Protein AF-A0AAD5MV88-F1 (afdb_monomer)

Solvent-accessible surface area (backbone atoms only — not comparable to full-atom values): 14440 Å² total; per-residue (Å²): 137,86,88,78,87,80,86,80,88,82,85,89,82,96,70,101,82,74,86,86,76,72,83,74,52,53,73,45,61,72,40,76,41,61,72,30,60,50,52,36,77,51,72,54,65,42,44,47,62,48,99,88,69,52,73,51,94,55,64,59,64,44,38,42,35,36,34,45,24,37,39,29,46,13,58,54,13,45,32,39,40,42,42,91,59,66,71,69,58,91,87,56,68,68,17,40,40,34,42,35,43,35,47,25,41,40,34,48,27,26,27,28,48,33,42,48,52,88,54,47,62,45,25,34,55,38,48,35,41,38,39,32,49,28,40,38,36,52,22,34,58,16,28,43,34,45,53,38,38,30,52,60,56,85,81,57,84,82,68,27,36,39,38,40,31,49,28,39,40,32,49,21,32,47,27,32,34,36,42,32,33,35,59,28,45,35,38,44,28,46,27,38,41,34,50,27,32,13,76,51,44,41,26,37,37,39,49,45,42,27,47,36,39,40,30,48,28,37,40,35,64,35,44,54,53,82,82,51,80,87,49,89,79,61,39,26,55,36,36,37,42,26,30,71,41,79,46,81,46,78,58,45,84,49,34,82,92,51,42,77,43,81,42,73,41,78,81,78,77,83,80,80,78,94,130

pLDDT: mean 80.16, std 19.55, range [24.12, 98.69]

Foldseek 3Di:
DDDDDDDDDDDDDDDPDDPPDPPPEAEAELEEQADAQESEEEEAEQAQADPVGDGDPDDQEYEYAYEQYEYAHHEAEPYHYEYDDQDHDPPRAAHEYEYHAYQYEAEHYEHEHAAYDDAQEAGSYAYEYHAEQYEAEHYENYEAAAAGHDHNPPPDPDHHEAHHANYEHYCYYQAAYEYEHDEYEYEHELYEAENYEHQAARYYYYYAEYAEEAYNYEHYAYYYDQPQPPDPPRHANYAHYHYPHYDHYHYHDYYPPHDHYDDYDDDPPPPDDDD

Radius of gyration: 20.6 Å; Cα contacts (8 Å, |Δi|>4): 760; chains: 1; bounding box: 58×45×66 Å

Sequence (275 aa):
MSLTAVNYAQETTPHKQAQEYLDRFIHLYQSVVEDNQYGISSVHYNNLSYADGTITNRRSHDKLWFQKVNFTRNAEAVIWIHSPQHEILPNTPISEISYHLDNCSVAYNRGPVIETHRDLFASANVFHWNIWSNTFINNSNSGVAVRLPDTYDLLAKPEHSFWMTENRFENNDDFYVLLDGYYAFANISSNNFTDNFSTRGLIELRGMEKKLIIERNRFLTNRVNEDYVDSWPRSYAVGVLGSQKAEVHFNQLRNPLLDFELVSGCKANSTLFPV

Nearest PDB structures (foldseek):
  8bwk-assembly3_C  TM=2.971E-01  e=3.117E-01  uncultured bacterium
  6tgf-assembly1_E  TM=2.691E-01  e=7.107E-01  Pantoea stewartii subsp. stewartii DC283
  4yzq-assembly2_B  TM=2.589E-01  e=1.335E+00  Caldicellulosiruptor bescii DSM 6725
  4nk6-assembly1_A  TM=1.819E-01  e=1.785E+00  Pseudomonas syringae pv. tomato str. DC3000

Secondary structure (DSSP, 8-state):
-----PPPP------SS--S-----EEEES-EEES-SEEEEEE--S-SB-TTS-B----SEEEEEEES-EEES-SSEEEEEE-------TTPPPEEEEEEEES-EEES-BS-SEEE-S--SSBSEEEEEEEES-EEES-BS-EEEEEEPPBS-TT-S--EEEEEES-EEES-TT-EEEEEES-EEEEEES-EEES-EESS-SEEE-SS-EEEEEES-EEES-EE-TT-TTSSSS-EEEEEEEEEEEEEES-EEE-TT-EEEEEEPPPP-------

Structure (mmCIF, N/CA/C/O backbone):
data_AF-A0AAD5MV88-F1
#
_entry.id   AF-A0AAD5MV88-F1
#
loop_
_atom_site.group_PDB
_atom_site.id
_atom_site.type_symbol
_atom_site.label_atom_id
_atom_site.label_alt_id
_atom_site.label_comp_id
_atom_site.label_asym_id
_atom_site.label_entity_id
_atom_site.label_seq_id
_atom_site.pdbx_PDB_ins_code
_atom_site.Cartn_x
_atom_site.Cartn_y
_atom_site.Cartn_z
_atom_site.occupancy
_atom_site.B_iso_or_equiv
_atom_site.auth_seq_id
_atom_site.auth_comp_id
_atom_site.auth_asym_id
_atom_site.auth_atom_id
_atom_site.pdbx_PDB_model_num
ATOM 1 N N . MET A 1 1 ? -9.457 -25.939 -12.103 1.00 33.25 1 MET A N 1
ATOM 2 C CA . MET A 1 1 ? -9.914 -25.933 -13.509 1.00 33.25 1 MET A CA 1
ATOM 3 C C . MET A 1 1 ? -9.365 -24.648 -14.119 1.00 33.25 1 MET A C 1
ATOM 5 O O . MET A 1 1 ? -9.746 -23.580 -13.668 1.00 33.25 1 MET A O 1
ATOM 9 N N . SER A 1 2 ? -8.337 -24.751 -14.967 1.00 24.12 2 SER A N 1
ATOM 10 C CA . SER A 1 2 ? -7.563 -23.609 -15.482 1.00 24.12 2 SER A CA 1
ATOM 11 C C . SER A 1 2 ? -8.313 -22.950 -16.640 1.00 24.12 2 SER A C 1
ATOM 13 O O . SER A 1 2 ? -8.665 -23.638 -17.597 1.00 24.12 2 SER A O 1
ATOM 15 N N . LEU A 1 3 ? -8.587 -21.647 -16.548 1.00 26.86 3 LEU A N 1
ATOM 16 C CA . LEU A 1 3 ? -9.174 -20.875 -17.642 1.00 26.86 3 LEU A CA 1
ATOM 17 C C . LEU A 1 3 ? -8.050 -20.410 -18.574 1.00 26.86 3 LEU A C 1
ATOM 19 O O . LEU A 1 3 ? -7.304 -19.485 -18.269 1.00 26.86 3 LEU A O 1
ATOM 23 N N . THR A 1 4 ? -7.926 -21.079 -19.717 1.00 24.47 4 THR A N 1
ATOM 24 C CA . THR A 1 4 ? -7.072 -20.665 -20.8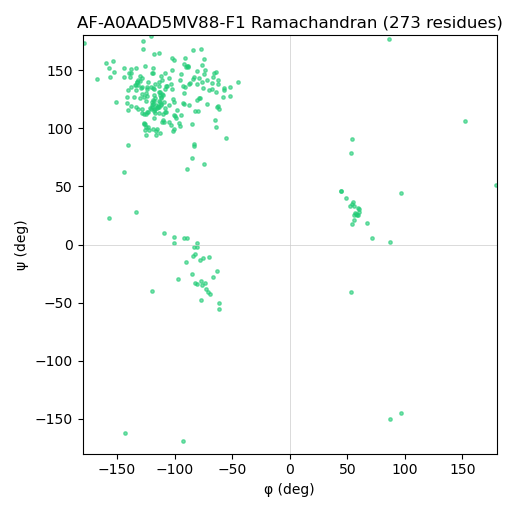34 1.00 24.47 4 THR A CA 1
ATOM 25 C C . THR A 1 4 ? -7.940 -19.873 -21.812 1.00 24.47 4 THR A C 1
ATOM 27 O O . THR A 1 4 ? -8.851 -20.434 -22.417 1.00 24.47 4 THR A O 1
ATOM 30 N N . ALA A 1 5 ? -7.710 -18.567 -21.948 1.00 30.39 5 ALA A N 1
ATOM 31 C CA . ALA A 1 5 ? -8.424 -17.749 -22.927 1.00 30.39 5 ALA A CA 1
ATOM 32 C C . ALA A 1 5 ? -7.761 -17.888 -24.308 1.00 30.39 5 ALA A C 1
ATOM 34 O O . ALA A 1 5 ? -6.614 -17.489 -24.503 1.00 30.39 5 ALA A O 1
ATOM 35 N N . VAL A 1 6 ? -8.491 -18.471 -25.261 1.00 27.77 6 VAL A N 1
ATOM 36 C CA . VAL A 1 6 ? -8.127 -18.547 -26.682 1.00 27.77 6 VAL A CA 1
ATOM 37 C C . VAL A 1 6 ? -8.729 -17.334 -27.392 1.00 27.77 6 VAL A C 1
ATOM 39 O O . VAL A 1 6 ? -9.945 -17.157 -27.376 1.00 27.77 6 VAL A O 1
ATOM 42 N N . ASN A 1 7 ? -7.896 -16.505 -28.024 1.00 31.91 7 ASN A N 1
ATOM 43 C CA . ASN A 1 7 ? -8.359 -15.397 -28.863 1.00 31.91 7 ASN A CA 1
ATOM 44 C C . ASN A 1 7 ? -8.598 -15.885 -30.297 1.00 31.91 7 ASN A C 1
ATOM 46 O O . ASN A 1 7 ? -7.661 -16.318 -30.965 1.00 31.91 7 ASN A O 1
ATOM 50 N N . TYR A 1 8 ? -9.833 -15.754 -30.781 1.00 27.69 8 TYR A N 1
ATOM 51 C CA . TYR A 1 8 ? -10.150 -15.826 -32.207 1.00 27.69 8 TYR A CA 1
ATOM 52 C C . TYR A 1 8 ? -10.108 -14.421 -32.816 1.00 27.69 8 TYR A C 1
ATOM 54 O O . TYR A 1 8 ? -10.710 -13.487 -32.289 1.00 27.69 8 TYR A O 1
ATOM 62 N N . ALA A 1 9 ? -9.395 -14.280 -33.932 1.00 36.91 9 ALA A N 1
ATOM 63 C CA . ALA A 1 9 ? -9.414 -13.086 -34.768 1.00 36.91 9 ALA A CA 1
ATOM 64 C C . ALA A 1 9 ? -10.648 -13.098 -35.680 1.00 36.91 9 ALA A C 1
ATOM 66 O O . ALA A 1 9 ? -10.932 -14.134 -36.281 1.00 36.91 9 ALA A O 1
ATOM 67 N N . GLN A 1 10 ? -11.321 -11.953 -35.842 1.00 32.03 10 GLN A N 1
ATOM 68 C CA . GLN A 1 10 ? -12.173 -11.683 -37.003 1.00 32.03 10 GLN A CA 1
ATOM 69 C C . GLN A 1 10 ? -12.123 -10.216 -37.446 1.00 32.03 10 GLN A C 1
ATOM 71 O O . GLN A 1 10 ? -11.817 -9.308 -36.675 1.00 32.03 10 GLN A O 1
ATOM 76 N N . GLU A 1 11 ? -12.363 -10.071 -38.747 1.00 32.03 11 GLU A N 1
ATOM 77 C CA . GLU A 1 11 ? -12.096 -8.948 -39.635 1.00 32.03 11 GLU A CA 1
ATOM 78 C C . GLU A 1 11 ? -13.067 -7.754 -39.524 1.00 32.03 11 GLU A C 1
ATOM 80 O O . GLU A 1 11 ? -14.133 -7.787 -38.921 1.00 32.03 11 GLU A O 1
ATOM 85 N N . THR A 1 12 ? -12.613 -6.688 -40.178 1.00 45.28 12 THR A N 1
ATOM 86 C CA . THR A 1 12 ? -13.065 -5.300 -40.343 1.00 45.28 12 THR A CA 1
ATOM 87 C C . THR A 1 12 ? -14.548 -5.003 -40.633 1.00 45.28 12 THR A C 1
ATOM 89 O O . THR A 1 12 ? -15.133 -5.546 -41.567 1.00 45.28 12 THR A O 1
ATOM 92 N N . THR A 1 13 ? -15.081 -3.945 -40.000 1.00 31.73 13 THR A N 1
ATOM 93 C CA . THR A 1 13 ? -15.995 -2.956 -40.632 1.00 31.73 13 THR A CA 1
ATOM 94 C C . THR A 1 13 ? -15.961 -1.605 -39.880 1.00 31.73 13 THR A C 1
ATOM 96 O O . THR A 1 13 ? -15.796 -1.604 -38.660 1.00 31.73 13 THR A O 1
ATOM 99 N N . PRO A 1 14 ? -16.074 -0.438 -40.559 1.00 46.84 14 PRO A N 1
ATOM 100 C CA . PRO A 1 14 ? -15.739 0.862 -39.981 1.00 46.84 14 PRO A CA 1
ATOM 101 C C . PRO A 1 14 ? -16.985 1.630 -39.518 1.00 46.84 14 PRO A C 1
ATOM 103 O O . PRO A 1 14 ? -17.632 2.317 -40.303 1.00 46.84 14 PRO A O 1
ATOM 106 N N . HIS A 1 15 ? -17.279 1.588 -38.219 1.00 34.06 15 HIS A N 1
ATOM 107 C CA . HIS A 1 15 ? -18.195 2.537 -37.586 1.00 34.06 15 HIS A CA 1
ATOM 108 C C . HIS A 1 15 ? -17.534 3.164 -36.356 1.00 34.06 15 HIS A C 1
ATOM 110 O O . HIS A 1 15 ? -17.203 2.495 -35.381 1.00 34.06 15 HIS A O 1
ATOM 116 N N . LYS A 1 16 ? -17.334 4.486 -36.429 1.00 42.34 16 LYS A N 1
ATOM 117 C CA . LYS A 1 16 ? -16.998 5.367 -35.305 1.00 42.34 16 LYS A CA 1
ATOM 118 C C . LYS A 1 16 ? -18.059 5.216 -34.207 1.00 42.34 16 LYS A C 1
ATOM 120 O O . LYS A 1 16 ? -19.059 5.919 -34.273 1.00 42.34 16 LYS A O 1
ATOM 125 N N . GLN A 1 17 ? -17.848 4.306 -33.253 1.00 34.50 17 GLN A N 1
ATOM 126 C CA . GLN A 1 17 ? -18.476 4.255 -31.916 1.00 34.50 17 GLN A CA 1
ATOM 127 C C . GLN A 1 17 ? -17.969 3.031 -31.116 1.00 34.50 17 GLN A C 1
ATOM 129 O O . GLN A 1 17 ? -18.745 2.226 -30.622 1.00 34.50 17 GLN A O 1
ATOM 134 N N . ALA A 1 18 ? -16.647 2.843 -31.016 1.00 40.09 18 ALA A N 1
ATOM 135 C CA . ALA A 1 18 ? -16.060 1.798 -30.156 1.00 40.09 18 ALA A CA 1
ATOM 136 C C . ALA A 1 18 ? -14.605 2.089 -29.738 1.00 40.09 18 ALA A C 1
ATOM 138 O O . ALA A 1 18 ? -13.850 1.177 -29.418 1.00 40.09 18 ALA A O 1
ATOM 139 N N . GLN A 1 19 ? -14.179 3.357 -29.759 1.00 35.66 19 GLN A N 1
ATOM 140 C CA . GLN A 1 19 ? -12.816 3.741 -29.360 1.00 35.66 19 GLN A CA 1
ATOM 141 C C . GLN A 1 19 ? -12.712 4.106 -27.865 1.00 35.66 19 GLN A C 1
ATOM 143 O O . GLN A 1 19 ? -11.664 4.564 -27.429 1.00 35.66 19 GLN A O 1
ATOM 148 N N . GLU A 1 20 ? -13.789 3.922 -27.094 1.00 36.88 20 GLU A N 1
ATOM 149 C CA . GLU A 1 20 ? -13.910 4.369 -25.695 1.00 36.88 20 GLU A CA 1
ATOM 150 C C . GLU A 1 20 ? -13.690 3.245 -24.657 1.00 36.88 20 GLU A C 1
ATOM 152 O O . GLU A 1 20 ? -13.845 3.465 -23.465 1.00 36.88 20 GLU A O 1
ATOM 157 N N . TYR A 1 21 ? -13.286 2.041 -25.082 1.00 42.69 21 TYR A N 1
ATOM 158 C CA . TYR A 1 21 ? -13.040 0.899 -24.185 1.00 42.69 21 TYR A CA 1
ATOM 159 C C . TYR A 1 21 ? -11.866 0.037 -24.651 1.00 42.69 21 TYR A C 1
ATOM 161 O O . TYR A 1 21 ? -12.021 -1.140 -24.974 1.00 42.69 21 TYR A O 1
ATOM 169 N N . LEU A 1 22 ? -10.663 0.604 -24.706 1.00 47.69 22 LEU A N 1
ATOM 170 C CA . LEU A 1 22 ? -9.474 -0.237 -24.852 1.00 47.69 22 LEU A CA 1
ATOM 171 C C . LEU A 1 22 ? -8.344 0.123 -23.895 1.00 47.69 22 LEU A C 1
ATOM 173 O O . LEU A 1 22 ? -7.189 -0.200 -24.162 1.00 47.69 22 LEU A O 1
ATOM 177 N N . ASP A 1 23 ? -8.694 0.672 -22.732 1.00 52.78 23 ASP A N 1
ATOM 178 C CA . ASP A 1 23 ? -7.857 0.457 -21.559 1.00 52.78 23 ASP A CA 1
ATOM 179 C C . ASP A 1 23 ? -7.926 -1.043 -21.243 1.00 52.78 23 ASP A C 1
ATOM 181 O O . ASP A 1 23 ? -8.954 -1.579 -20.827 1.00 52.78 23 ASP A O 1
ATOM 185 N N . ARG A 1 24 ? -6.837 -1.758 -21.531 1.00 70.75 24 ARG A N 1
ATOM 186 C CA . ARG A 1 24 ? -6.721 -3.195 -21.269 1.00 70.75 24 ARG A CA 1
ATOM 187 C C . ARG A 1 24 ? -6.308 -3.385 -19.818 1.00 70.75 24 ARG A C 1
ATOM 189 O O . ARG A 1 24 ? -5.126 -3.501 -19.519 1.00 70.75 24 ARG A O 1
ATOM 196 N N . PHE A 1 25 ? -7.288 -3.388 -18.926 1.00 83.69 25 PHE A N 1
ATOM 197 C CA . PHE A 1 25 ? -7.084 -3.630 -17.504 1.00 83.69 25 PHE A CA 1
ATOM 198 C C . PHE A 1 25 ? -7.973 -4.765 -17.011 1.00 83.69 25 PHE A C 1
ATOM 200 O O . PHE A 1 25 ? -9.035 -5.040 -17.570 1.00 83.69 25 PHE A O 1
ATOM 207 N N . ILE A 1 26 ? -7.532 -5.432 -15.950 1.00 89.50 26 ILE A N 1
ATOM 208 C CA . ILE A 1 26 ? -8.358 -6.411 -15.248 1.00 89.50 26 ILE A CA 1
ATOM 209 C C . ILE A 1 26 ? -9.296 -5.621 -14.340 1.00 89.50 26 ILE A C 1
ATOM 211 O O . ILE A 1 26 ? -8.830 -4.948 -13.423 1.00 89.50 26 ILE A O 1
ATOM 215 N N . HIS A 1 27 ? -10.602 -5.685 -14.600 1.00 94.25 27 HIS A N 1
ATOM 216 C CA . HIS A 1 27 ? -11.624 -5.067 -13.757 1.00 94.25 27 HIS A CA 1
ATOM 217 C C . HIS A 1 27 ? -12.423 -6.143 -13.031 1.00 94.25 27 HIS A C 1
ATOM 219 O O . HIS A 1 27 ? -13.183 -6.881 -13.658 1.00 94.25 27 HIS A O 1
ATOM 225 N N . LEU A 1 28 ? -12.286 -6.211 -11.712 1.00 96.38 28 LEU A N 1
ATOM 226 C CA . LEU A 1 28 ? -13.203 -6.960 -10.869 1.00 96.38 28 LEU A CA 1
ATOM 227 C C . LEU A 1 28 ? -14.192 -5.974 -10.253 1.00 96.38 28 LEU A C 1
ATOM 229 O O . LEU A 1 28 ? -13.822 -5.144 -9.425 1.00 96.38 28 LEU A O 1
ATOM 233 N N . TYR A 1 29 ? -15.444 -6.054 -10.687 1.00 97.44 29 TYR A N 1
ATOM 234 C CA . TYR A 1 29 ? -16.488 -5.106 -10.317 1.00 97.44 29 TYR A CA 1
ATOM 235 C C . TYR A 1 29 ? -17.615 -5.815 -9.571 1.00 97.44 29 TYR A C 1
ATOM 237 O O . TYR A 1 29 ? -18.048 -6.882 -10.005 1.00 97.44 29 TYR A O 1
ATOM 245 N N . GLN A 1 30 ? -18.093 -5.230 -8.466 1.00 97.81 30 GLN A N 1
ATOM 246 C CA . GLN A 1 30 ? -19.274 -5.701 -7.716 1.00 97.81 30 GLN A CA 1
ATOM 247 C C . GLN A 1 30 ? -19.308 -7.221 -7.505 1.00 97.81 30 GLN A C 1
ATOM 249 O O . GLN A 1 30 ? -20.312 -7.889 -7.744 1.00 97.81 30 GLN A O 1
ATOM 254 N N . SER A 1 31 ? -18.172 -7.770 -7.090 1.00 98.19 31 SER A N 1
ATOM 255 C CA . SER A 1 31 ? -17.968 -9.209 -6.941 1.00 98.19 31 SER A CA 1
ATOM 256 C C . SER A 1 31 ? -17.673 -9.570 -5.489 1.00 98.19 31 SER A C 1
ATOM 258 O O . SER A 1 31 ? -17.323 -8.706 -4.685 1.00 98.19 31 SER A O 1
ATOM 260 N N . VAL A 1 32 ? -17.792 -10.855 -5.162 1.00 98.56 32 VAL A N 1
ATOM 261 C CA . VAL A 1 32 ? -17.391 -11.411 -3.865 1.00 98.56 32 VAL A CA 1
ATOM 262 C C . VAL A 1 32 ? -16.203 -12.342 -4.088 1.00 98.56 32 VAL A C 1
ATOM 264 O O . VAL A 1 32 ? -16.240 -13.185 -4.982 1.00 98.56 32 VAL A O 1
ATOM 267 N N . VAL A 1 33 ? -15.150 -12.172 -3.293 1.00 98.06 33 VAL A N 1
ATOM 268 C CA . VAL A 1 33 ? -13.953 -13.018 -3.277 1.00 98.06 33 VAL A CA 1
ATOM 269 C C . VAL A 1 33 ? -13.811 -13.567 -1.866 1.00 98.06 33 VAL A C 1
ATOM 271 O O . VAL A 1 33 ? -13.346 -12.867 -0.959 1.00 98.06 33 VAL A O 1
ATOM 274 N N . GLU A 1 34 ? -14.263 -14.804 -1.677 1.00 98.19 34 GLU A N 1
ATOM 275 C CA . GLU A 1 34 ? -14.369 -15.406 -0.352 1.00 98.19 34 GLU A CA 1
ATOM 276 C C . GLU A 1 34 ? -13.817 -16.822 -0.246 1.00 98.19 34 GLU A C 1
ATOM 278 O O . GLU A 1 34 ? -13.797 -17.562 -1.228 1.00 98.19 34 GLU A O 1
ATOM 283 N N . ASP A 1 35 ? -13.359 -17.163 0.960 1.00 97.88 35 ASP A N 1
ATOM 284 C CA . ASP A 1 35 ? -12.905 -18.504 1.348 1.00 97.88 35 ASP A CA 1
ATOM 285 C C . ASP A 1 35 ? -11.721 -19.048 0.511 1.00 97.88 35 ASP A C 1
ATOM 287 O O . ASP A 1 35 ? -11.578 -20.257 0.318 1.00 97.88 35 ASP A O 1
ATOM 291 N N . ASN A 1 36 ? -10.833 -18.164 0.028 1.00 96.94 36 ASN A N 1
ATOM 292 C CA . ASN A 1 36 ? -9.619 -18.547 -0.706 1.00 96.94 36 ASN A CA 1
ATOM 293 C C . ASN A 1 36 ? -8.368 -18.495 0.178 1.00 96.94 36 ASN A C 1
ATOM 295 O O . ASN A 1 36 ? -8.306 -17.764 1.164 1.00 96.94 36 ASN A O 1
ATOM 299 N N . GLN A 1 37 ? -7.313 -19.212 -0.219 1.00 94.06 37 GLN A N 1
ATOM 300 C CA . GLN A 1 37 ? -5.988 -19.021 0.381 1.00 94.06 37 GLN A CA 1
ATOM 301 C C . GLN A 1 37 ? -5.493 -17.586 0.136 1.00 94.06 37 GLN A C 1
ATOM 303 O O . GLN A 1 37 ? -5.233 -16.848 1.082 1.00 94.06 37 GLN A O 1
ATOM 308 N N . TYR A 1 38 ? -5.449 -17.177 -1.132 1.00 93.69 38 TYR A N 1
ATOM 309 C CA . TYR A 1 38 ? -5.190 -15.804 -1.559 1.00 93.69 38 TYR A CA 1
ATOM 310 C C . TYR A 1 38 ? -6.414 -15.302 -2.318 1.00 93.69 38 TYR A C 1
ATOM 312 O O . TYR A 1 38 ? -6.863 -15.986 -3.237 1.00 93.69 38 TYR A O 1
ATOM 320 N N . GLY A 1 39 ? -6.947 -14.132 -1.959 1.00 93.44 39 GLY A N 1
ATOM 321 C CA . GLY A 1 39 ? -8.089 -13.555 -2.676 1.00 93.44 39 GLY A CA 1
ATOM 322 C C . GLY A 1 39 ? -7.740 -13.268 -4.138 1.00 93.44 39 GLY A C 1
ATOM 323 O O . GLY A 1 39 ? -8.431 -13.707 -5.053 1.00 93.44 39 GLY A O 1
ATOM 324 N N . ILE A 1 40 ? -6.620 -12.581 -4.357 1.00 93.25 40 ILE A N 1
ATOM 325 C CA . ILE A 1 40 ? -6.023 -12.311 -5.664 1.00 93.25 40 ILE A CA 1
ATOM 326 C C . ILE A 1 40 ? -4.531 -12.623 -5.594 1.00 93.25 40 ILE A C 1
ATOM 328 O O . ILE A 1 40 ? -3.860 -12.278 -4.624 1.00 93.25 40 ILE A O 1
ATOM 332 N N . SER A 1 41 ? -4.004 -13.235 -6.650 1.00 90.81 41 SER A N 1
ATOM 333 C CA . SER A 1 41 ? -2.574 -13.462 -6.851 1.00 90.81 41 SER A CA 1
ATOM 334 C C . SER A 1 41 ? -2.156 -12.861 -8.190 1.00 90.81 41 SER A C 1
ATOM 336 O O . SER A 1 41 ? -2.846 -13.054 -9.195 1.00 90.81 41 SER A O 1
ATOM 338 N N . SER A 1 42 ? -1.045 -12.130 -8.218 1.00 87.88 42 SER A N 1
ATOM 339 C CA . SER A 1 42 ? -0.468 -11.595 -9.453 1.00 87.88 42 SER A CA 1
ATOM 340 C C . SER A 1 42 ? 1.053 -11.734 -9.475 1.00 87.88 42 SER A C 1
ATOM 342 O O . SER A 1 42 ? 1.726 -11.726 -8.441 1.00 87.88 42 SER A O 1
ATOM 344 N N . VAL A 1 43 ? 1.599 -11.866 -10.685 1.00 86.25 43 VAL A N 1
ATOM 345 C CA . VAL A 1 43 ? 3.037 -12.009 -10.925 1.00 86.25 43 VAL A CA 1
ATOM 346 C C . VAL A 1 43 ? 3.479 -10.981 -11.955 1.00 86.25 43 VAL A C 1
ATOM 348 O O . VAL A 1 43 ? 2.871 -10.892 -13.020 1.00 86.25 43 VAL A O 1
ATOM 351 N N . HIS A 1 44 ? 4.539 -10.233 -11.645 1.00 85.75 44 HIS A N 1
ATOM 352 C CA . HIS A 1 44 ? 5.079 -9.183 -12.510 1.00 85.75 44 HIS A CA 1
ATOM 353 C C . HIS A 1 44 ? 6.523 -9.476 -12.883 1.00 85.75 44 HIS A C 1
ATOM 355 O O . HIS A 1 44 ? 7.399 -9.536 -12.027 1.00 85.75 44 HIS A O 1
ATOM 361 N N . TYR A 1 45 ? 6.762 -9.668 -14.176 1.00 84.94 45 TYR A N 1
ATOM 362 C CA . TYR A 1 45 ? 8.072 -10.019 -14.716 1.00 84.94 45 TYR A CA 1
ATOM 363 C C . TYR A 1 45 ? 8.834 -8.785 -15.170 1.00 84.94 45 TYR A C 1
ATOM 365 O O . TYR A 1 45 ? 8.230 -7.847 -15.685 1.00 84.94 45 TYR A O 1
ATOM 373 N N . ASN A 1 46 ? 10.159 -8.803 -15.036 1.00 84.62 46 ASN A N 1
ATOM 374 C CA . ASN A 1 46 ? 11.018 -7.705 -15.473 1.00 84.62 46 ASN A CA 1
ATOM 375 C C . ASN A 1 46 ? 11.307 -7.721 -16.984 1.00 84.62 46 ASN A C 1
ATOM 377 O O . ASN A 1 46 ? 11.336 -6.658 -17.593 1.00 84.62 46 ASN A O 1
ATOM 381 N N . ASN A 1 47 ? 11.409 -8.893 -17.622 1.00 83.69 47 ASN A N 1
ATOM 382 C CA . ASN A 1 47 ? 11.636 -9.001 -19.069 1.00 83.69 47 ASN A CA 1
ATOM 383 C C . ASN A 1 47 ? 10.416 -9.561 -19.791 1.00 83.69 47 ASN A C 1
ATOM 385 O O . ASN A 1 47 ? 9.758 -10.459 -19.273 1.00 83.69 47 ASN A O 1
ATOM 389 N N . LEU A 1 48 ? 10.168 -9.080 -21.015 1.00 82.00 48 LEU A N 1
ATOM 390 C CA . LEU A 1 48 ? 9.178 -9.656 -21.936 1.00 82.00 48 LEU A CA 1
ATOM 391 C C . LEU A 1 48 ? 9.652 -10.992 -22.521 1.00 82.00 48 LEU A C 1
ATOM 393 O O . LEU A 1 48 ? 8.853 -11.898 -22.734 1.00 82.00 48 LEU A O 1
ATOM 397 N N . SER A 1 49 ? 10.942 -11.096 -22.821 1.00 82.56 49 SER A N 1
ATOM 398 C CA . SER A 1 49 ? 11.538 -12.264 -23.460 1.00 82.56 49 SER A CA 1
ATOM 399 C C . SER A 1 49 ? 12.891 -12.576 -22.843 1.00 82.56 49 SER A C 1
ATOM 401 O O . SER A 1 49 ? 13.617 -11.652 -22.478 1.00 82.56 49 SER A O 1
ATOM 403 N N . TYR A 1 50 ? 13.242 -13.854 -22.791 1.00 78.88 50 TYR A N 1
ATOM 404 C CA . TYR A 1 50 ? 14.517 -14.344 -22.273 1.00 78.88 50 TYR A CA 1
ATOM 405 C C . TYR A 1 50 ? 15.372 -14.976 -23.376 1.00 78.88 50 TYR A C 1
ATOM 407 O O . TYR A 1 50 ? 14.892 -15.277 -24.471 1.00 78.88 50 TYR A O 1
ATOM 415 N N . ALA A 1 51 ? 16.662 -15.172 -23.084 1.00 78.94 51 ALA A N 1
ATOM 416 C CA . ALA A 1 51 ? 17.629 -15.748 -24.021 1.00 78.94 51 ALA A CA 1
ATOM 417 C C . ALA A 1 51 ? 17.305 -17.201 -24.423 1.00 78.94 51 ALA A C 1
ATOM 419 O O . ALA A 1 51 ? 17.730 -17.653 -25.484 1.00 78.94 51 ALA A O 1
ATOM 420 N N . ASP A 1 52 ? 16.535 -17.917 -23.602 1.00 82.88 52 ASP A N 1
ATOM 421 C CA . ASP A 1 52 ? 16.035 -19.270 -23.872 1.00 82.88 52 ASP A CA 1
ATOM 422 C C . ASP A 1 52 ? 14.794 -19.295 -24.791 1.00 82.88 52 ASP A C 1
ATOM 424 O O . ASP A 1 52 ? 14.302 -20.368 -25.140 1.00 82.88 52 ASP A O 1
ATOM 428 N N . GLY A 1 53 ? 14.289 -18.126 -25.201 1.00 80.88 53 GLY A N 1
ATOM 429 C CA . GLY A 1 53 ? 13.087 -17.983 -26.019 1.00 80.88 53 GLY A CA 1
ATOM 430 C C . GLY A 1 53 ? 11.779 -17.928 -25.225 1.00 80.88 53 GLY A C 1
ATOM 431 O O . GLY A 1 53 ? 10.716 -17.814 -25.836 1.00 80.88 53 GLY A O 1
ATOM 432 N N . THR A 1 54 ? 11.824 -17.970 -23.889 1.00 83.25 54 THR A N 1
ATOM 433 C CA . THR A 1 54 ? 10.638 -17.808 -23.039 1.00 83.25 54 THR A CA 1
ATOM 434 C C . THR A 1 54 ? 10.057 -16.407 -23.211 1.00 83.25 54 THR A C 1
ATOM 436 O O . THR A 1 54 ? 10.778 -15.415 -23.116 1.00 83.25 54 THR A O 1
ATOM 439 N N . ILE A 1 55 ? 8.742 -16.320 -23.433 1.00 80.25 55 ILE A N 1
ATOM 440 C CA . ILE A 1 55 ? 7.993 -15.060 -23.520 1.00 80.25 55 ILE A CA 1
ATOM 441 C C . ILE A 1 55 ? 7.074 -14.957 -22.305 1.00 80.25 55 ILE A C 1
ATOM 443 O O . ILE A 1 55 ? 6.313 -15.881 -22.015 1.00 80.25 55 ILE A O 1
ATOM 447 N N . THR A 1 56 ? 7.124 -13.829 -21.606 1.00 79.69 56 THR A N 1
ATOM 448 C CA . THR A 1 56 ? 6.264 -13.534 -20.460 1.00 79.69 56 THR A CA 1
ATOM 449 C C . THR A 1 56 ? 5.138 -12.583 -20.850 1.00 79.69 56 THR A C 1
ATOM 451 O O . THR A 1 56 ? 5.193 -11.864 -21.849 1.00 79.69 56 THR A O 1
ATOM 454 N N . ASN A 1 57 ? 4.089 -12.550 -20.035 1.00 72.31 57 ASN A N 1
ATOM 455 C CA . ASN A 1 57 ? 3.043 -11.547 -20.173 1.00 72.31 57 ASN A CA 1
ATOM 456 C C . ASN A 1 57 ? 3.479 -10.265 -19.457 1.00 72.31 57 ASN A C 1
ATOM 458 O O . ASN A 1 57 ? 3.168 -10.075 -18.287 1.00 72.31 57 ASN A O 1
ATOM 462 N N . ARG A 1 58 ? 4.212 -9.407 -20.174 1.00 81.06 58 ARG A N 1
ATOM 463 C CA . ARG A 1 58 ? 4.606 -8.060 -19.736 1.00 81.06 58 ARG A CA 1
ATOM 464 C C . ARG A 1 58 ? 4.075 -7.016 -20.715 1.00 81.06 58 ARG A C 1
ATOM 466 O O . ARG A 1 58 ? 4.185 -7.188 -21.934 1.00 81.06 58 ARG A O 1
ATOM 473 N N . ARG A 1 59 ? 3.519 -5.921 -20.202 1.00 79.62 59 ARG A N 1
ATOM 474 C CA . ARG A 1 59 ? 3.131 -4.746 -20.999 1.00 79.62 59 ARG A CA 1
ATOM 475 C C . ARG A 1 59 ? 3.875 -3.513 -20.512 1.00 79.62 59 ARG A C 1
ATOM 477 O O . ARG A 1 59 ? 4.738 -3.621 -19.661 1.00 79.62 59 ARG A O 1
ATOM 484 N N . SER A 1 60 ? 3.635 -2.372 -21.153 1.00 83.06 60 SER A N 1
ATOM 485 C CA . SER A 1 60 ? 4.166 -1.088 -20.685 1.00 83.06 60 SER A CA 1
ATOM 486 C C . SER A 1 60 ? 3.262 -0.451 -19.628 1.00 83.06 60 SER A C 1
ATOM 488 O O . SER A 1 60 ? 3.731 0.359 -18.844 1.00 83.06 60 SER A O 1
ATOM 490 N N . HIS A 1 61 ? 1.968 -0.788 -19.643 1.00 87.44 61 HIS A N 1
ATOM 491 C CA . HIS A 1 61 ? 0.970 -0.313 -18.692 1.00 87.44 61 HIS A CA 1
ATOM 492 C C . HIS A 1 61 ? 0.041 -1.471 -18.355 1.00 87.44 61 HIS A C 1
ATOM 494 O O . HIS A 1 61 ? -0.681 -1.953 -19.231 1.00 87.44 61 HIS A O 1
ATOM 500 N N . ASP A 1 62 ? 0.054 -1.885 -17.097 1.00 88.00 62 ASP A N 1
ATOM 501 C CA . ASP A 1 62 ? -0.864 -2.874 -16.555 1.00 88.00 62 ASP A CA 1
ATOM 502 C C . ASP A 1 62 ? -1.706 -2.217 -15.469 1.00 88.00 62 ASP A C 1
ATOM 504 O O . ASP A 1 62 ? -1.212 -1.450 -14.644 1.00 88.00 62 ASP A O 1
ATOM 508 N N . LYS A 1 63 ? -3.003 -2.516 -15.455 1.00 91.50 63 LYS A N 1
ATOM 509 C CA . LYS A 1 63 ? -3.901 -2.048 -14.402 1.00 91.50 63 LYS A CA 1
ATOM 510 C C . LYS A 1 63 ? -4.772 -3.192 -13.91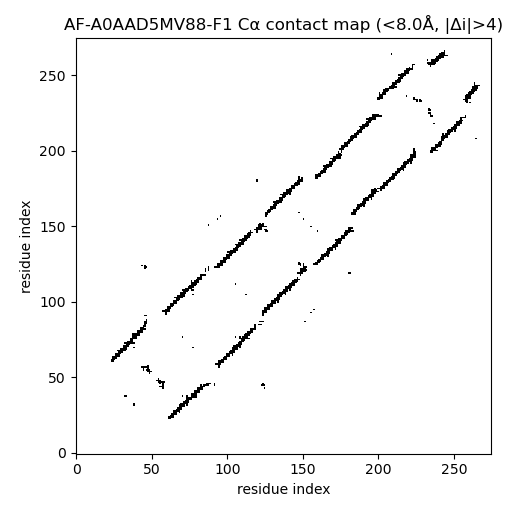2 1.00 91.50 63 LYS A C 1
ATOM 512 O O . LYS A 1 63 ? -5.361 -3.938 -14.695 1.00 91.50 63 LYS A O 1
ATOM 517 N N . LEU A 1 64 ? -4.850 -3.311 -12.595 1.00 93.38 64 LEU A N 1
ATOM 518 C CA . LEU A 1 64 ? -5.767 -4.179 -11.881 1.00 93.38 64 LEU A CA 1
ATOM 519 C C . LEU A 1 64 ? -6.665 -3.282 -11.040 1.00 93.38 64 LEU A C 1
ATOM 521 O O . LEU A 1 64 ? -6.192 -2.559 -10.163 1.00 93.38 64 LEU A O 1
ATOM 525 N N . TRP A 1 65 ? -7.957 -3.292 -11.339 1.00 96.06 65 TRP A N 1
ATOM 526 C CA . TRP A 1 65 ? -8.951 -2.474 -10.665 1.00 96.06 65 TRP A CA 1
ATOM 527 C C . TRP A 1 65 ? -9.987 -3.366 -10.004 1.00 96.06 65 TRP A C 1
ATOM 529 O O . TRP A 1 65 ? -10.690 -4.124 -10.665 1.00 96.06 65 TRP A O 1
ATOM 539 N N . PHE A 1 66 ? -10.074 -3.261 -8.688 1.00 96.81 66 PHE A N 1
ATOM 540 C CA . PHE A 1 66 ? -11.093 -3.876 -7.861 1.00 96.81 66 PHE A CA 1
ATOM 541 C C . PHE A 1 66 ? -12.018 -2.759 -7.399 1.00 96.81 66 PHE A C 1
ATOM 543 O O . PHE A 1 66 ? -11.585 -1.862 -6.675 1.00 96.81 66 PHE A O 1
ATOM 550 N N . GLN A 1 67 ? -13.266 -2.788 -7.852 1.00 98.06 67 GLN A N 1
ATOM 551 C CA . GLN A 1 67 ? -14.247 -1.759 -7.544 1.00 98.06 67 GLN A CA 1
ATOM 552 C C . GLN A 1 67 ? -15.499 -2.377 -6.929 1.00 98.06 67 GLN A C 1
ATOM 554 O O . GLN A 1 67 ? -16.145 -3.236 -7.536 1.00 98.06 67 GLN A O 1
ATOM 559 N N . LYS A 1 68 ? -15.878 -1.915 -5.731 1.00 98.44 68 LYS A N 1
ATOM 560 C CA . LYS A 1 68 ? -17.042 -2.438 -4.988 1.00 98.44 68 LYS A CA 1
ATOM 561 C C . LYS A 1 68 ? -16.974 -3.948 -4.755 1.00 98.44 68 LYS A C 1
ATOM 563 O O . LYS A 1 68 ? -17.997 -4.629 -4.766 1.00 98.44 68 LYS A O 1
ATOM 568 N N . VAL A 1 69 ? -15.766 -4.478 -4.589 1.00 98.50 69 VAL A N 1
ATOM 569 C CA . VAL A 1 69 ? -15.543 -5.902 -4.332 1.00 98.50 69 VAL A CA 1
ATOM 570 C C . VAL A 1 69 ? -15.632 -6.164 -2.834 1.00 98.50 69 VAL A C 1
ATOM 572 O O . VAL A 1 69 ? -15.135 -5.381 -2.025 1.00 98.50 69 VAL A O 1
ATOM 575 N N . ASN A 1 70 ? -16.270 -7.269 -2.466 1.00 98.69 70 ASN A N 1
ATOM 576 C CA . ASN A 1 70 ? -16.276 -7.782 -1.105 1.00 98.69 70 ASN A CA 1
ATOM 577 C C . ASN A 1 70 ? -15.242 -8.907 -0.976 1.00 98.69 70 ASN A C 1
ATOM 579 O O . ASN A 1 70 ? -15.445 -9.999 -1.503 1.00 98.69 70 ASN A O 1
ATOM 583 N N . PHE A 1 71 ? -14.146 -8.639 -0.277 1.00 98.38 71 PHE A N 1
ATOM 584 C CA . PHE A 1 71 ? -13.133 -9.623 0.080 1.00 98.38 71 PHE A CA 1
ATOM 585 C C . PHE A 1 71 ? -13.381 -10.108 1.503 1.00 98.38 71 PHE A C 1
ATOM 587 O O . PHE A 1 71 ? -13.255 -9.326 2.452 1.00 98.38 71 PHE A O 1
ATOM 594 N N . THR A 1 72 ? -13.700 -11.390 1.682 1.00 98.38 72 THR A N 1
ATOM 595 C CA . THR A 1 72 ? -13.996 -11.915 3.019 1.00 98.38 72 THR A CA 1
ATOM 596 C C . THR A 1 72 ? -13.511 -13.336 3.250 1.00 98.38 72 THR A C 1
ATOM 598 O O . THR A 1 72 ? -13.539 -14.156 2.347 1.00 98.38 72 THR A O 1
ATOM 601 N N . ARG A 1 73 ? -13.056 -13.651 4.468 1.00 97.56 73 ARG A N 1
ATOM 602 C CA . ARG A 1 73 ? -12.614 -15.005 4.857 1.00 97.56 73 ARG A CA 1
ATOM 603 C C . ARG A 1 73 ? -11.503 -15.602 3.980 1.00 97.56 73 ARG A C 1
ATOM 605 O O . ARG A 1 73 ? -11.381 -16.818 3.885 1.00 97.56 73 ARG A O 1
ATOM 612 N N . ASN A 1 74 ? -10.661 -14.769 3.365 1.00 96.62 74 ASN A N 1
ATOM 613 C CA . ASN A 1 74 ? -9.433 -15.248 2.726 1.00 96.62 74 ASN A CA 1
ATOM 614 C C . ASN A 1 74 ? -8.351 -15.504 3.795 1.00 96.62 74 ASN A C 1
ATOM 616 O O . ASN A 1 74 ? -8.300 -14.782 4.792 1.00 96.62 74 ASN A O 1
ATOM 620 N N . ALA A 1 75 ? -7.531 -16.546 3.626 1.00 93.75 75 ALA A N 1
ATOM 621 C CA . ALA A 1 75 ? -6.775 -17.153 4.730 1.00 93.75 75 ALA A CA 1
ATOM 622 C C . ALA A 1 75 ? -5.310 -16.693 4.890 1.00 93.75 75 ALA A C 1
ATOM 624 O O . ALA A 1 75 ? -4.798 -16.732 6.013 1.00 93.75 75 ALA A O 1
ATOM 625 N N . GLU A 1 76 ? -4.639 -16.314 3.798 1.00 91.19 76 GLU A N 1
ATOM 626 C CA . GLU A 1 76 ? -3.216 -15.925 3.784 1.00 91.19 76 GLU A CA 1
ATOM 627 C C . GLU A 1 76 ? -2.987 -14.487 3.304 1.00 91.19 76 GLU A C 1
ATOM 629 O O . GLU A 1 76 ? -2.140 -13.797 3.859 1.00 91.19 76 GLU A O 1
ATOM 634 N N . ALA A 1 77 ? -3.712 -14.019 2.282 1.00 91.50 77 ALA A N 1
ATOM 635 C CA . ALA A 1 77 ? -3.714 -12.607 1.891 1.00 91.50 77 ALA A CA 1
ATOM 636 C C . ALA A 1 77 ? -4.961 -12.255 1.072 1.00 91.50 77 ALA A C 1
ATOM 638 O O . ALA A 1 77 ? -5.539 -13.106 0.389 1.00 91.50 77 ALA A O 1
ATOM 639 N N . VAL A 1 78 ? -5.346 -10.979 1.068 1.00 92.94 78 VAL A N 1
ATOM 640 C CA . VAL A 1 78 ? -6.393 -10.490 0.153 1.00 92.94 78 VAL A CA 1
ATOM 641 C C . VAL A 1 78 ? -5.824 -10.315 -1.249 1.00 92.94 78 VAL A C 1
ATOM 643 O O . VAL A 1 78 ? -6.405 -10.808 -2.210 1.00 92.94 78 VAL A O 1
ATOM 646 N N . ILE A 1 79 ? -4.669 -9.660 -1.366 1.00 91.69 79 ILE A N 1
ATOM 647 C CA . ILE A 1 79 ? -3.913 -9.499 -2.605 1.00 91.69 79 ILE A CA 1
ATOM 648 C C . ILE A 1 79 ? -2.459 -9.855 -2.320 1.00 91.69 79 ILE A C 1
ATOM 650 O O . ILE A 1 79 ? -1.765 -9.183 -1.556 1.00 91.69 79 ILE A O 1
ATOM 654 N N . TRP A 1 80 ? -1.996 -10.905 -2.983 1.00 90.88 80 TRP A N 1
ATOM 655 C CA . TRP A 1 80 ? -0.614 -11.346 -2.948 1.00 90.88 80 TRP A CA 1
ATOM 656 C C . TRP A 1 80 ? 0.070 -11.058 -4.280 1.00 90.88 80 TRP A C 1
ATOM 658 O O . TRP A 1 80 ? -0.484 -11.336 -5.348 1.00 90.88 80 TRP A O 1
ATOM 668 N N . ILE A 1 81 ? 1.281 -10.506 -4.219 1.00 86.62 81 ILE A N 1
ATOM 669 C CA . ILE A 1 81 ? 2.036 -10.117 -5.407 1.00 86.62 81 ILE A CA 1
ATOM 670 C C . ILE A 1 81 ? 3.435 -10.698 -5.355 1.00 86.62 81 ILE A C 1
ATOM 672 O O . ILE A 1 81 ? 4.158 -10.583 -4.361 1.00 86.62 81 ILE A O 1
ATOM 676 N N . HIS A 1 82 ? 3.854 -11.234 -6.495 1.00 81.44 82 HIS A N 1
ATOM 677 C CA . HIS A 1 82 ? 5.186 -11.768 -6.674 1.00 81.44 82 HIS A CA 1
ATOM 678 C C . HIS A 1 82 ? 5.920 -11.125 -7.849 1.00 81.44 82 HIS A C 1
ATOM 680 O O . HIS A 1 82 ? 5.380 -10.977 -8.941 1.00 81.44 82 HIS A O 1
ATOM 686 N N . SER A 1 83 ? 7.183 -10.782 -7.626 1.00 74.56 83 SER A N 1
ATOM 687 C CA . SER A 1 83 ? 8.142 -10.438 -8.673 1.00 74.56 83 SER A CA 1
ATOM 688 C C . SER A 1 83 ? 9.320 -11.394 -8.490 1.00 74.56 83 SER A C 1
ATOM 690 O O . SER A 1 83 ? 10.048 -11.232 -7.519 1.00 74.56 83 SER A O 1
ATOM 692 N N . PRO A 1 84 ? 9.430 -12.469 -9.290 1.00 61.88 84 PRO A N 1
ATOM 693 C CA . PRO A 1 84 ? 10.373 -13.560 -9.023 1.00 61.88 84 PRO A CA 1
ATOM 694 C C . PRO A 1 84 ? 11.811 -13.340 -9.527 1.00 61.88 84 PRO A C 1
ATOM 696 O O . PRO A 1 84 ? 12.648 -14.215 -9.306 1.00 61.88 84 PRO A O 1
ATOM 699 N N . GLN A 1 85 ? 12.089 -12.306 -10.327 1.00 64.12 85 GLN A N 1
ATOM 700 C CA . GLN A 1 85 ? 13.239 -12.302 -11.240 1.00 64.12 85 GLN A CA 1
ATOM 701 C C . GLN A 1 85 ? 13.935 -10.942 -11.338 1.00 64.12 85 GLN A C 1
ATOM 703 O O . GLN A 1 85 ? 13.352 -9.979 -11.825 1.00 64.12 85 GLN A O 1
ATOM 708 N N . HIS A 1 86 ? 15.232 -10.920 -11.022 1.00 67.19 86 HIS A N 1
ATOM 709 C CA . HIS A 1 86 ? 16.096 -9.732 -11.075 1.00 67.19 86 HIS A CA 1
ATOM 710 C C . HIS A 1 86 ? 16.807 -9.496 -12.414 1.00 67.19 86 HIS A C 1
ATOM 712 O O . HIS A 1 86 ? 17.387 -8.434 -12.622 1.00 67.19 86 HIS A O 1
ATOM 718 N N . GLU A 1 87 ? 16.852 -10.487 -13.305 1.00 76.94 87 GLU A N 1
ATOM 719 C CA . GLU A 1 87 ? 17.606 -10.333 -14.548 1.00 76.94 87 GLU A CA 1
ATOM 720 C C . GLU A 1 87 ? 16.878 -9.363 -15.479 1.00 76.94 87 GLU A C 1
ATOM 722 O O . GLU A 1 87 ? 15.735 -9.611 -15.863 1.00 76.94 87 GLU A O 1
ATOM 727 N N . ILE A 1 88 ? 17.551 -8.277 -15.858 1.00 81.56 88 ILE A N 1
ATOM 728 C CA . ILE A 1 88 ? 17.038 -7.272 -16.787 1.00 81.56 88 ILE A CA 1
ATOM 729 C C . ILE A 1 88 ? 17.925 -7.240 -18.019 1.00 81.56 88 ILE A C 1
ATOM 731 O O . ILE A 1 88 ? 19.139 -7.052 -17.919 1.00 81.56 88 ILE A O 1
ATOM 735 N N . LEU A 1 89 ? 17.316 -7.397 -19.193 1.00 83.56 89 LEU A N 1
ATOM 736 C CA . LEU A 1 89 ? 18.042 -7.252 -20.450 1.00 83.56 89 LEU A CA 1
ATOM 737 C C . LEU A 1 89 ? 18.327 -5.769 -20.742 1.00 83.56 89 LEU A C 1
ATOM 739 O O . LEU A 1 89 ? 17.487 -4.912 -20.441 1.00 83.56 89 LEU A O 1
ATOM 743 N N . PRO A 1 90 ? 19.464 -5.436 -21.379 1.00 81.50 90 PRO A N 1
ATOM 744 C CA . PRO A 1 90 ? 19.738 -4.071 -21.809 1.00 81.50 90 PRO A CA 1
ATOM 745 C C . PRO A 1 90 ? 18.586 -3.491 -22.640 1.00 81.50 90 PRO A C 1
ATOM 747 O O . PRO A 1 90 ? 18.075 -4.149 -23.547 1.00 81.50 90 PRO A O 1
ATOM 750 N N . ASN A 1 91 ? 18.215 -2.240 -22.357 1.00 81.25 91 ASN A N 1
ATOM 751 C CA . ASN A 1 91 ? 17.122 -1.504 -23.010 1.00 81.25 91 ASN A CA 1
ATOM 752 C C . ASN A 1 91 ? 15.703 -2.043 -22.739 1.00 81.25 91 ASN A C 1
ATOM 754 O O . ASN A 1 91 ? 14.777 -1.725 -23.487 1.00 81.25 91 ASN A O 1
ATOM 758 N N . THR A 1 92 ? 15.504 -2.844 -21.688 1.00 84.69 92 THR A N 1
ATOM 759 C CA . THR A 1 92 ? 14.166 -3.314 -21.297 1.00 84.69 92 THR A CA 1
ATOM 760 C C . THR A 1 92 ? 13.259 -2.132 -20.934 1.00 84.69 92 THR A C 1
ATOM 762 O O . THR A 1 92 ? 13.526 -1.434 -19.963 1.00 84.69 92 THR A O 1
ATOM 765 N N . PRO A 1 93 ? 12.161 -1.864 -21.653 1.00 86.44 93 PRO A N 1
ATOM 766 C CA . PRO A 1 93 ? 11.336 -0.694 -21.365 1.00 86.44 93 PRO A CA 1
ATOM 767 C C . PRO A 1 93 ? 10.737 -0.769 -19.955 1.00 86.44 93 PRO A C 1
ATOM 769 O O . PRO A 1 93 ? 10.319 -1.847 -19.521 1.00 86.44 93 PRO A O 1
ATOM 772 N N . ILE A 1 94 ? 10.662 0.373 -19.265 1.00 88.25 94 ILE A N 1
ATOM 773 C CA . ILE A 1 94 ? 9.954 0.491 -17.984 1.00 88.25 94 ILE A CA 1
ATOM 774 C C . ILE A 1 94 ? 8.465 0.193 -18.195 1.00 88.25 94 ILE A C 1
ATOM 776 O O . ILE A 1 94 ? 7.872 0.616 -19.189 1.00 88.25 94 ILE A O 1
ATOM 780 N N . SER A 1 95 ? 7.884 -0.563 -17.267 1.00 88.75 95 SER A N 1
ATOM 781 C CA . SER A 1 95 ? 6.455 -0.859 -17.206 1.00 88.75 95 SER A CA 1
ATOM 782 C C . SER A 1 95 ? 5.842 -0.216 -15.975 1.00 88.75 95 SER A C 1
ATOM 784 O O . SER A 1 95 ? 6.401 -0.324 -14.886 1.00 88.75 95 SER A O 1
ATOM 786 N N . GLU A 1 96 ? 4.675 0.391 -16.136 1.00 91.38 96 GLU A N 1
ATOM 787 C CA . GLU A 1 96 ? 3.880 0.963 -15.056 1.00 91.38 96 GLU A CA 1
ATOM 788 C C . GLU A 1 96 ? 2.745 0.004 -14.685 1.00 91.38 96 GLU A C 1
ATOM 790 O O . GLU A 1 96 ? 1.919 -0.370 -15.517 1.00 91.38 96 GLU A O 1
ATOM 795 N N . ILE A 1 97 ? 2.698 -0.409 -13.422 1.00 90.50 97 ILE A N 1
ATOM 796 C CA . ILE A 1 97 ? 1.730 -1.377 -12.907 1.00 90.50 97 ILE A CA 1
ATOM 797 C C . ILE A 1 97 ? 0.872 -0.691 -11.855 1.00 90.50 97 ILE A C 1
ATOM 799 O O . ILE A 1 97 ? 1.359 -0.280 -10.802 1.00 90.50 97 ILE A O 1
ATOM 803 N N . SER A 1 98 ? -0.422 -0.595 -12.129 1.00 93.00 98 SER A N 1
ATOM 804 C CA . SER A 1 98 ? -1.384 0.115 -11.295 1.00 93.00 98 SER A CA 1
ATOM 805 C C . SER A 1 98 ? -2.343 -0.837 -10.592 1.00 93.00 98 SER A C 1
ATOM 807 O O . SER A 1 98 ? -3.019 -1.641 -11.230 1.00 93.00 98 SER A O 1
ATOM 809 N N . TYR A 1 99 ? -2.467 -0.689 -9.280 1.00 94.25 99 TYR A N 1
ATOM 810 C CA . TYR A 1 99 ? -3.459 -1.371 -8.457 1.00 94.25 99 TYR A CA 1
ATOM 811 C C . TYR A 1 99 ? -4.445 -0.363 -7.897 1.00 94.25 99 TYR A C 1
ATOM 813 O O . TYR A 1 99 ? -4.058 0.587 -7.218 1.00 94.25 99 TYR A O 1
ATOM 821 N N . HIS A 1 100 ? -5.724 -0.590 -8.171 1.00 96.19 100 HIS A N 1
ATOM 822 C CA . HIS A 1 100 ? -6.817 0.235 -7.684 1.00 96.19 100 HIS A CA 1
ATOM 823 C C . HIS A 1 100 ? -7.727 -0.611 -6.797 1.00 96.19 100 HIS A C 1
ATOM 825 O O . HIS A 1 100 ? -8.376 -1.534 -7.284 1.00 96.19 100 HIS A O 1
ATOM 831 N N . LEU A 1 101 ? -7.781 -0.278 -5.512 1.00 97.12 101 LEU A N 1
ATOM 832 C CA . LEU A 1 101 ? -8.775 -0.757 -4.561 1.00 97.12 101 LEU A CA 1
ATOM 833 C C . LEU A 1 101 ? -9.748 0.399 -4.314 1.00 97.12 101 LEU A C 1
ATOM 835 O O . LEU A 1 101 ? -9.382 1.383 -3.673 1.00 97.12 101 LEU A O 1
ATOM 839 N N . ASP A 1 102 ? -10.944 0.311 -4.887 1.00 98.00 102 ASP A N 1
ATOM 840 C CA . ASP A 1 102 ? -11.919 1.402 -4.937 1.00 98.00 102 ASP A CA 1
ATOM 841 C C . ASP A 1 102 ? -13.250 0.960 -4.326 1.00 98.00 102 ASP A C 1
ATOM 843 O O . ASP A 1 102 ? -13.956 0.106 -4.875 1.00 98.00 102 ASP A O 1
ATOM 847 N N . ASN A 1 103 ? -13.613 1.567 -3.196 1.00 98.56 103 ASN A N 1
ATOM 848 C CA . ASN A 1 103 ? -14.897 1.335 -2.537 1.00 98.56 103 ASN A CA 1
ATOM 849 C C . ASN A 1 103 ? -15.154 -0.153 -2.230 1.00 98.56 103 ASN A C 1
ATOM 851 O O . ASN A 1 103 ? -16.268 -0.658 -2.371 1.00 98.56 103 ASN A O 1
ATOM 855 N N . CYS A 1 104 ? -14.105 -0.888 -1.863 1.00 98.38 104 CYS A N 1
ATOM 856 C CA . CYS A 1 104 ? -14.189 -2.298 -1.507 1.00 98.38 104 CYS A CA 1
ATOM 857 C C . CYS A 1 104 ? -14.491 -2.488 -0.014 1.00 98.38 104 CYS A C 1
ATOM 859 O O . CYS A 1 104 ? -14.134 -1.669 0.840 1.00 98.38 104 CYS A O 1
ATOM 861 N N . SER A 1 105 ? -15.108 -3.626 0.301 1.00 98.31 105 SER A N 1
ATOM 862 C CA . SER A 1 105 ? -15.219 -4.140 1.665 1.00 98.31 105 SER A CA 1
ATOM 863 C C . SER A 1 105 ? -14.188 -5.246 1.853 1.00 98.31 105 SER A C 1
ATOM 865 O O . SER A 1 105 ? -14.137 -6.185 1.065 1.00 98.31 105 SER A O 1
ATOM 867 N N . VAL A 1 106 ? -13.341 -5.120 2.869 1.00 98.12 106 VAL A N 1
ATOM 868 C CA . VAL A 1 106 ? -12.296 -6.087 3.210 1.00 98.12 106 VAL A CA 1
ATOM 869 C C . VAL A 1 106 ? -12.510 -6.494 4.660 1.00 98.12 106 VAL A C 1
ATOM 871 O O . VAL A 1 106 ? -12.091 -5.798 5.588 1.00 98.12 106 VAL A O 1
ATOM 874 N N . ALA A 1 107 ? -13.231 -7.593 4.858 1.00 98.06 107 ALA A N 1
ATOM 875 C CA . ALA A 1 107 ? -13.742 -7.965 6.169 1.00 98.06 107 ALA A CA 1
ATOM 876 C C . ALA A 1 107 ? -13.470 -9.425 6.521 1.00 98.06 107 ALA A C 1
ATOM 878 O O . ALA A 1 107 ? -13.717 -10.317 5.711 1.00 98.06 107 ALA A O 1
ATOM 879 N N . TYR A 1 108 ? -13.059 -9.686 7.762 1.00 97.81 108 TYR A N 1
ATOM 880 C CA . TYR A 1 108 ? -12.869 -11.050 8.273 1.00 97.81 108 TYR A CA 1
ATOM 881 C C . TYR A 1 108 ? -11.832 -11.873 7.494 1.00 97.81 108 TYR A C 1
ATOM 883 O O . TYR A 1 108 ? -11.973 -13.087 7.370 1.00 97.81 108 TYR A O 1
ATOM 891 N N . ASN A 1 109 ? -10.814 -11.228 6.927 1.00 97.44 109 ASN A N 1
ATOM 892 C CA . ASN A 1 109 ? -9.690 -11.917 6.297 1.00 97.44 109 ASN A CA 1
ATOM 893 C C . ASN A 1 109 ? -8.570 -12.161 7.315 1.00 97.44 109 ASN A C 1
ATOM 895 O O . ASN 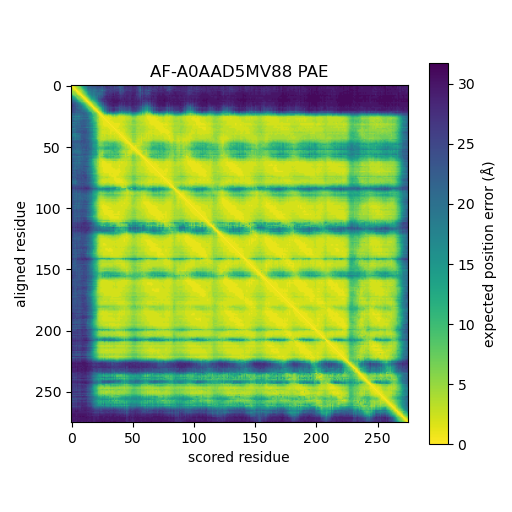A 1 109 ? -8.474 -11.495 8.352 1.00 97.44 109 ASN A O 1
ATOM 899 N N . ARG A 1 110 ? -7.701 -13.112 6.990 1.00 94.81 110 ARG A N 1
ATOM 900 C CA . ARG A 1 110 ? -6.441 -13.359 7.679 1.00 94.81 110 ARG A CA 1
ATOM 901 C C . ARG A 1 110 ? -5.282 -13.038 6.740 1.00 94.81 110 ARG A C 1
ATOM 903 O O . ARG A 1 110 ? -5.335 -13.357 5.554 1.00 94.81 110 ARG A O 1
ATOM 910 N N . GLY A 1 111 ? -4.248 -12.416 7.295 1.00 89.38 111 GLY A N 1
ATOM 911 C CA . GLY A 1 111 ? -3.074 -11.992 6.545 1.00 89.38 111 GLY A CA 1
ATOM 912 C C . GLY A 1 111 ? -3.219 -10.612 5.889 1.00 89.38 111 GLY A C 1
ATOM 913 O O . GLY A 1 111 ? -4.269 -9.961 5.992 1.00 89.38 111 GLY A O 1
ATOM 914 N N . PRO A 1 112 ? -2.151 -10.126 5.235 1.00 86.38 112 PRO A N 1
ATOM 915 C CA . PRO A 1 112 ? -2.115 -8.791 4.662 1.00 86.38 112 PRO A CA 1
ATOM 916 C C . PRO A 1 112 ? -3.102 -8.617 3.504 1.00 86.38 112 PRO A C 1
ATOM 918 O O . PRO A 1 112 ? -3.369 -9.518 2.710 1.00 86.38 112 PRO A O 1
ATOM 921 N N . VAL A 1 113 ? -3.623 -7.400 3.372 1.00 81.75 113 VAL A N 1
ATOM 922 C CA . VAL A 1 113 ? -4.427 -7.002 2.218 1.00 81.75 113 VAL A CA 1
ATOM 923 C C . VAL A 1 113 ? -3.545 -6.878 0.986 1.00 81.75 113 VAL A C 1
ATOM 925 O O . VAL A 1 113 ? -3.955 -7.266 -0.098 1.00 81.75 113 VAL A O 1
ATOM 928 N N . ILE A 1 114 ? -2.348 -6.322 1.153 1.00 79.88 114 ILE A N 1
ATOM 929 C CA . ILE A 1 114 ? -1.386 -6.103 0.078 1.00 79.88 114 ILE A CA 1
ATOM 930 C C . ILE A 1 114 ? -0.027 -6.547 0.596 1.00 79.88 114 ILE A C 1
ATOM 932 O O . ILE A 1 114 ? 0.393 -6.074 1.649 1.00 79.88 114 ILE A O 1
ATOM 936 N N . GLU A 1 115 ? 0.654 -7.426 -0.133 1.00 66.50 115 GLU A N 1
ATOM 937 C CA . GLU A 1 115 ? 2.041 -7.798 0.142 1.00 66.50 115 GLU A CA 1
ATOM 938 C C . GLU A 1 115 ? 2.850 -7.891 -1.159 1.00 66.50 115 GLU A C 1
ATOM 940 O O . GLU A 1 115 ? 2.536 -8.706 -2.027 1.00 66.50 115 GLU A O 1
ATOM 945 N N . THR A 1 116 ? 3.904 -7.075 -1.302 1.00 65.38 116 THR A N 1
ATOM 946 C CA . THR A 1 116 ? 4.873 -7.173 -2.415 1.00 65.38 116 THR A CA 1
ATOM 947 C C . THR A 1 116 ? 6.260 -7.608 -1.911 1.00 65.38 116 THR A C 1
ATOM 949 O O . THR A 1 116 ? 6.800 -7.052 -0.946 1.00 65.38 116 THR A O 1
ATOM 952 N N . HIS A 1 117 ? 6.839 -8.647 -2.530 1.00 62.66 117 HIS A N 1
ATOM 953 C CA . HIS A 1 117 ? 8.081 -9.308 -2.092 1.00 62.66 117 HIS A CA 1
ATOM 954 C C . HIS A 1 117 ? 9.358 -8.946 -2.884 1.00 62.66 117 HIS A C 1
ATOM 956 O O . HIS A 1 117 ? 9.324 -8.735 -4.092 1.00 62.66 117 HIS A O 1
ATOM 962 N N . ARG A 1 118 ? 10.471 -9.030 -2.127 1.00 56.03 118 ARG A N 1
ATOM 963 C CA . ARG A 1 118 ? 11.913 -9.274 -2.396 1.00 56.03 118 ARG A CA 1
ATOM 964 C C . ARG A 1 118 ? 12.706 -8.452 -3.409 1.00 56.03 118 ARG A C 1
ATOM 966 O O . ARG A 1 118 ? 13.837 -8.106 -3.065 1.00 56.03 118 ARG A O 1
ATOM 973 N N . ASP A 1 119 ? 12.185 -8.110 -4.576 1.00 58.41 119 ASP A N 1
ATOM 974 C CA . ASP A 1 119 ? 13.065 -7.626 -5.649 1.00 58.41 119 ASP A CA 1
ATOM 975 C C . ASP A 1 119 ? 13.253 -6.109 -5.597 1.00 58.41 119 ASP A C 1
ATOM 977 O O . ASP A 1 119 ? 12.826 -5.389 -6.487 1.00 58.41 119 ASP A O 1
ATOM 981 N N . LEU A 1 120 ? 13.878 -5.608 -4.528 1.00 63.62 120 LEU A N 1
ATOM 982 C CA . LEU A 1 120 ? 14.056 -4.170 -4.307 1.00 63.62 120 LEU A CA 1
ATOM 983 C C . LEU A 1 120 ? 15.139 -3.522 -5.178 1.00 63.62 120 LEU A C 1
ATOM 985 O O . LEU A 1 120 ? 15.225 -2.303 -5.201 1.00 63.62 120 LEU A O 1
ATOM 989 N N . PHE A 1 121 ? 15.973 -4.300 -5.865 1.00 69.31 121 PHE A N 1
ATOM 990 C CA . PHE A 1 121 ? 17.154 -3.786 -6.554 1.00 69.31 121 PHE A CA 1
ATOM 991 C C . PHE A 1 121 ? 17.041 -4.032 -8.055 1.00 69.31 121 PHE A C 1
ATOM 993 O O . PHE A 1 121 ? 16.911 -5.186 -8.467 1.00 69.31 121 PHE A O 1
ATOM 1000 N N . ALA A 1 122 ? 17.128 -2.948 -8.835 1.00 78.88 122 ALA A N 1
ATOM 1001 C CA . ALA A 1 122 ? 17.085 -2.937 -10.294 1.00 78.88 122 ALA A CA 1
ATOM 1002 C C . ALA A 1 122 ? 15.849 -3.654 -10.864 1.00 78.88 122 ALA A C 1
ATOM 1004 O O . ALA A 1 122 ? 15.918 -4.788 -11.323 1.00 78.88 122 ALA A O 1
ATOM 1005 N N . SER A 1 123 ? 14.711 -2.968 -10.837 1.00 86.31 123 SER A N 1
ATOM 1006 C CA . SER A 1 123 ? 13.427 -3.390 -11.395 1.00 86.31 123 SER A CA 1
ATOM 1007 C C . SER A 1 123 ? 13.127 -2.635 -12.689 1.00 86.31 123 SER A C 1
ATOM 1009 O O . SER A 1 123 ? 13.399 -1.441 -12.809 1.00 86.31 123 SER A O 1
ATOM 1011 N N . ALA A 1 124 ? 12.516 -3.307 -13.661 1.00 88.50 124 ALA A N 1
ATOM 1012 C CA . ALA A 1 124 ? 11.932 -2.660 -14.834 1.00 88.50 124 ALA A CA 1
ATOM 1013 C C . ALA A 1 124 ? 10.467 -2.253 -14.593 1.00 88.50 124 ALA A C 1
ATOM 1015 O O . ALA A 1 124 ? 9.781 -1.820 -15.516 1.00 88.50 124 ALA A O 1
ATOM 1016 N N . ASN A 1 125 ? 9.966 -2.415 -13.373 1.00 88.12 125 ASN A N 1
ATOM 1017 C CA . ASN A 1 125 ? 8.591 -2.149 -12.979 1.00 88.12 125 ASN A CA 1
ATOM 1018 C C . ASN A 1 125 ? 8.500 -0.957 -12.030 1.00 88.12 125 ASN A C 1
ATOM 1020 O O . ASN A 1 125 ? 9.116 -0.963 -10.962 1.00 88.12 125 ASN A O 1
ATOM 1024 N N . VAL A 1 126 ? 7.652 -0.000 -12.399 1.00 90.75 126 VAL A N 1
ATOM 1025 C CA . VAL A 1 126 ? 7.169 1.083 -11.547 1.00 90.75 126 VAL A CA 1
ATOM 1026 C C . VAL A 1 126 ? 5.750 0.751 -11.101 1.00 90.75 126 VAL A C 1
ATOM 1028 O O . VAL A 1 126 ? 4.942 0.233 -11.866 1.00 90.75 126 VAL A O 1
ATOM 1031 N N . PHE A 1 127 ? 5.453 1.007 -9.830 1.00 91.94 127 PHE A N 1
ATOM 1032 C CA . PHE A 1 127 ? 4.200 0.609 -9.192 1.00 91.94 127 PHE A CA 1
ATOM 1033 C C . PHE A 1 127 ? 3.403 1.821 -8.724 1.00 91.94 127 PHE A C 1
ATOM 1035 O O . PHE A 1 127 ? 3.930 2.696 -8.029 1.00 91.94 127 PHE A O 1
ATOM 1042 N N . HIS A 1 128 ? 2.110 1.800 -9.038 1.00 94.62 128 HIS A N 1
ATOM 1043 C CA . HIS A 1 128 ? 1.131 2.795 -8.634 1.00 94.62 128 HIS A CA 1
ATOM 1044 C C . HIS A 1 128 ? 0.033 2.132 -7.809 1.00 94.62 128 HIS A C 1
ATOM 1046 O O . HI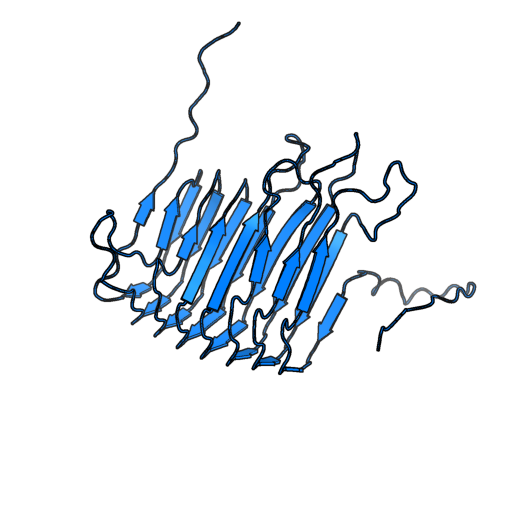S A 1 128 ? -0.669 1.235 -8.269 1.00 94.62 128 HIS A O 1
ATOM 1052 N N . TRP A 1 129 ? -0.126 2.588 -6.575 1.00 95.31 129 TRP A N 1
ATOM 1053 C CA . TRP A 1 129 ? -1.129 2.096 -5.645 1.00 95.31 129 TRP A CA 1
ATOM 1054 C C . TRP A 1 129 ? -2.166 3.173 -5.388 1.00 95.31 129 TRP A C 1
ATOM 1056 O O . TRP A 1 129 ? -1.816 4.283 -4.989 1.00 95.31 129 TRP A O 1
ATOM 1066 N N . ASN A 1 130 ? -3.433 2.834 -5.598 1.00 97.19 130 ASN A N 1
ATOM 1067 C CA . ASN A 1 130 ? -4.570 3.674 -5.268 1.00 97.19 130 ASN A CA 1
ATOM 1068 C C . ASN A 1 130 ? -5.549 2.881 -4.400 1.00 97.19 130 ASN A C 1
ATOM 1070 O O . ASN A 1 130 ? -6.241 1.986 -4.878 1.00 97.19 130 ASN A O 1
ATOM 1074 N N . ILE A 1 131 ? -5.560 3.193 -3.110 1.00 97.81 131 ILE A N 1
ATOM 1075 C CA . ILE A 1 131 ? -6.410 2.585 -2.094 1.00 97.81 131 ILE A CA 1
ATOM 1076 C C . ILE A 1 131 ? -7.370 3.682 -1.646 1.00 97.81 131 ILE A C 1
ATOM 1078 O O . ILE A 1 131 ? -7.016 4.521 -0.816 1.00 97.81 131 ILE A O 1
ATOM 1082 N N . TRP A 1 132 ? -8.563 3.701 -2.230 1.00 98.50 132 TRP A N 1
ATOM 1083 C CA . TRP A 1 132 ? -9.523 4.782 -2.056 1.00 98.50 132 TRP A CA 1
ATOM 1084 C C . TRP A 1 132 ? -10.889 4.300 -1.565 1.00 98.50 132 TRP A C 1
ATOM 1086 O O . TRP A 1 132 ? -11.490 3.387 -2.132 1.00 98.50 132 TRP A O 1
ATOM 1096 N N . SER A 1 133 ? -11.398 4.957 -0.522 1.00 98.56 133 SER A N 1
ATOM 1097 C CA . SER A 1 133 ? -12.767 4.778 -0.020 1.00 98.56 133 SER A CA 1
ATOM 1098 C C . SER A 1 133 ? -13.107 3.351 0.445 1.00 98.56 133 SER A C 1
ATOM 1100 O O . SER A 1 133 ? -14.257 2.921 0.393 1.00 98.56 133 SER A O 1
ATOM 1102 N N . ASN A 1 134 ? -12.119 2.576 0.900 1.00 98.50 134 ASN A N 1
ATOM 1103 C CA . ASN A 1 134 ? -12.329 1.185 1.310 1.00 98.50 134 ASN A CA 1
ATOM 1104 C C . ASN A 1 134 ? -12.641 1.060 2.806 1.00 98.50 134 ASN A C 1
ATOM 1106 O O . ASN A 1 134 ? -12.223 1.883 3.625 1.00 98.50 134 ASN A O 1
ATOM 1110 N N . THR A 1 135 ? -13.324 -0.025 3.178 1.00 98.44 135 THR A N 1
ATOM 1111 C CA . THR A 1 135 ? -13.557 -0.398 4.581 1.00 98.44 135 THR A CA 1
ATOM 1112 C C . THR A 1 135 ? -12.841 -1.701 4.919 1.00 98.44 135 THR A C 1
ATOM 1114 O O . THR A 1 135 ? -13.173 -2.749 4.372 1.00 98.44 135 THR A O 1
ATOM 1117 N N . PHE A 1 136 ? -11.906 -1.632 5.863 1.00 98.06 136 PHE A N 1
ATOM 1118 C CA . PHE A 1 136 ? -11.128 -2.739 6.409 1.00 98.06 136 PHE A CA 1
ATOM 1119 C C . PHE A 1 136 ? -11.568 -3.013 7.845 1.00 98.06 136 PHE A C 1
ATOM 1121 O O . PHE A 1 136 ? -11.272 -2.215 8.738 1.00 98.06 136 PHE A O 1
ATOM 1128 N N . ILE A 1 137 ? -12.282 -4.115 8.074 1.00 98.00 137 ILE A N 1
ATOM 1129 C CA . ILE A 1 137 ? -12.874 -4.398 9.385 1.00 98.00 137 ILE A CA 1
ATOM 1130 C C . ILE A 1 137 ? -12.665 -5.839 9.850 1.00 98.00 137 ILE A C 1
ATOM 1132 O O . ILE A 1 137 ? -12.862 -6.780 9.082 1.00 98.00 137 ILE A O 1
ATOM 1136 N N . ASN A 1 138 ? -12.333 -6.018 11.130 1.00 97.81 138 ASN A N 1
ATOM 1137 C CA . ASN A 1 138 ? -12.224 -7.335 11.770 1.00 97.81 138 ASN A CA 1
ATOM 1138 C C . ASN A 1 138 ? -11.284 -8.306 11.031 1.00 97.81 138 ASN A C 1
ATOM 1140 O O . ASN A 1 138 ? -11.565 -9.503 10.955 1.00 97.81 138 ASN A O 1
ATOM 1144 N N . ASN A 1 139 ? -10.199 -7.807 10.437 1.00 97.31 139 ASN A N 1
ATOM 1145 C CA . ASN A 1 139 ? -9.170 -8.660 9.846 1.00 97.31 139 ASN A CA 1
ATOM 1146 C C . ASN A 1 139 ? -8.110 -9.012 10.902 1.00 97.31 139 ASN A C 1
ATOM 1148 O O . ASN A 1 139 ? -7.905 -8.260 11.852 1.00 97.31 139 ASN A O 1
ATOM 1152 N N . SER A 1 140 ? -7.438 -10.151 10.737 1.00 95.62 140 SER A N 1
ATOM 1153 C CA . SER A 1 140 ? -6.390 -10.640 11.652 1.00 95.62 140 SER A CA 1
ATOM 1154 C C . SER A 1 140 ? -5.055 -10.796 10.933 1.00 95.62 140 SER A C 1
ATOM 1156 O O . SER A 1 140 ? -5.052 -11.114 9.742 1.00 95.62 140 SER A O 1
ATOM 1158 N N . ASN A 1 141 ? -3.927 -10.586 11.627 1.00 91.81 141 ASN A N 1
ATOM 1159 C CA . ASN A 1 141 ? -2.597 -10.553 10.993 1.00 91.81 141 ASN A CA 1
ATOM 1160 C C . ASN A 1 141 ? -2.590 -9.639 9.754 1.00 91.81 141 ASN A C 1
ATOM 1162 O O . ASN A 1 141 ? -2.114 -10.008 8.679 1.00 91.81 141 ASN A O 1
ATOM 1166 N N . SER A 1 142 ? -3.278 -8.503 9.866 1.00 84.81 142 SER A N 1
ATOM 1167 C CA . SER A 1 142 ? -3.744 -7.755 8.704 1.00 84.81 142 SER A CA 1
ATOM 1168 C C . SER A 1 142 ? -2.961 -6.472 8.508 1.00 84.81 142 SER A C 1
ATOM 1170 O O . SER A 1 142 ? -2.540 -5.814 9.447 1.00 84.81 142 SER A O 1
ATOM 1172 N N . GLY A 1 143 ? -2.782 -6.070 7.260 1.00 86.81 143 GLY A N 1
ATOM 1173 C CA . GLY A 1 143 ? -2.101 -4.822 6.978 1.00 86.81 143 GLY A CA 1
ATOM 1174 C C . GLY A 1 143 ? -2.020 -4.501 5.505 1.00 86.81 143 GLY A C 1
ATOM 1175 O O . GLY A 1 143 ? -2.381 -5.307 4.650 1.00 86.81 143 GLY A O 1
ATOM 1176 N N . VAL A 1 144 ? -1.536 -3.306 5.204 1.00 92.88 144 VAL A N 1
ATOM 1177 C CA . VAL A 1 144 ? -1.200 -2.880 3.846 1.00 92.88 144 VAL A CA 1
ATOM 1178 C C . VAL A 1 144 ? 0.314 -2.807 3.759 1.00 92.88 144 VAL A C 1
ATOM 1180 O O . VAL A 1 144 ? 0.903 -1.892 4.315 1.00 92.88 144 VAL A O 1
ATOM 1183 N N . ALA A 1 145 ? 0.947 -3.769 3.092 1.00 90.81 145 ALA A N 1
ATOM 1184 C CA . ALA A 1 145 ? 2.398 -3.893 2.996 1.00 90.81 145 ALA A CA 1
ATOM 1185 C C . ALA A 1 145 ? 2.872 -3.717 1.546 1.00 90.81 145 ALA A C 1
ATOM 1187 O O . ALA A 1 145 ? 2.845 -4.643 0.737 1.00 90.81 145 ALA A O 1
ATOM 1188 N N . VAL A 1 146 ? 3.355 -2.524 1.220 1.00 90.88 146 VAL A N 1
ATOM 1189 C CA . VAL A 1 146 ? 3.894 -2.195 -0.098 1.00 90.88 146 VAL A CA 1
ATOM 1190 C C . VAL A 1 146 ? 5.394 -1.959 0.007 1.00 90.88 146 VAL A C 1
ATOM 1192 O O . VAL A 1 146 ? 5.855 -1.063 0.703 1.00 90.88 146 VAL A O 1
ATOM 1195 N N . ARG A 1 147 ? 6.162 -2.756 -0.727 1.00 88.50 147 ARG A N 1
ATOM 1196 C CA . ARG A 1 147 ? 7.599 -2.579 -0.954 1.00 88.50 147 ARG A CA 1
ATOM 1197 C C . ARG A 1 147 ? 7.823 -2.164 -2.404 1.00 88.50 147 ARG A C 1
ATOM 1199 O O . ARG A 1 147 ? 7.375 -2.869 -3.311 1.00 88.50 147 ARG A O 1
ATOM 1206 N N . LEU A 1 148 ? 8.471 -1.019 -2.600 1.00 88.62 148 LEU A N 1
ATOM 1207 C CA . LEU A 1 148 ? 8.702 -0.388 -3.898 1.00 88.62 148 LEU A CA 1
ATOM 1208 C C . LEU A 1 148 ? 10.161 -0.581 -4.334 1.00 88.62 148 LEU A C 1
ATOM 1210 O O . LEU A 1 148 ? 11.065 -0.149 -3.617 1.00 88.62 148 LEU A O 1
ATOM 1214 N N . PRO A 1 149 ? 10.415 -1.234 -5.472 1.00 87.75 149 PRO A N 1
ATOM 1215 C CA . PRO A 1 149 ? 11.776 -1.502 -5.913 1.00 87.75 149 PRO A CA 1
ATOM 1216 C C . PRO A 1 149 ? 12.481 -0.261 -6.467 1.00 87.75 149 PRO A C 1
ATOM 1218 O O . PRO A 1 149 ? 11.830 0.689 -6.871 1.00 87.75 149 PRO A O 1
ATOM 1221 N N . ASP A 1 150 ? 13.811 -0.279 -6.513 1.00 85.62 150 ASP A N 1
ATOM 1222 C CA . ASP A 1 150 ? 14.596 0.686 -7.284 1.00 85.62 150 ASP A CA 1
ATOM 1223 C C . ASP A 1 150 ? 14.454 0.396 -8.771 1.00 85.62 150 ASP A C 1
ATOM 1225 O O . ASP A 1 150 ? 14.476 -0.772 -9.177 1.00 85.62 150 ASP A O 1
ATOM 1229 N N . THR A 1 151 ? 14.369 1.425 -9.604 1.00 85.00 151 THR A N 1
ATOM 1230 C CA . THR A 1 151 ? 14.354 1.225 -11.052 1.00 85.00 151 THR A CA 1
ATOM 1231 C C . THR A 1 151 ? 15.759 0.909 -11.556 1.00 85.00 151 THR A C 1
ATOM 1233 O O . THR A 1 151 ? 16.745 1.494 -11.121 1.00 85.00 151 THR A O 1
ATOM 1236 N N . TYR A 1 152 ? 15.879 -0.022 -12.504 1.00 83.81 152 TYR A N 1
ATOM 1237 C CA . TYR A 1 152 ? 17.184 -0.350 -13.099 1.00 83.81 152 TYR A CA 1
ATOM 1238 C C . TYR A 1 152 ? 17.754 0.813 -13.929 1.00 83.81 152 TYR A C 1
ATOM 1240 O O . TYR A 1 152 ? 18.968 0.952 -14.069 1.00 83.81 152 TYR A O 1
ATOM 1248 N N . ASP A 1 153 ? 16.865 1.639 -14.483 1.00 81.50 153 ASP A N 1
ATOM 1249 C CA . ASP A 1 153 ? 17.194 2.894 -15.139 1.00 81.50 153 ASP A CA 1
ATOM 1250 C C . ASP A 1 153 ? 17.025 4.031 -14.124 1.00 81.50 153 ASP A C 1
ATOM 1252 O O . ASP A 1 153 ? 15.910 4.461 -13.828 1.00 81.50 153 ASP A O 1
ATOM 1256 N N . LEU A 1 154 ? 18.142 4.509 -13.572 1.00 74.94 154 LEU A N 1
ATOM 1257 C CA . LEU A 1 154 ? 18.170 5.608 -12.596 1.00 74.94 154 LEU A CA 1
ATOM 1258 C C . LEU A 1 154 ? 17.808 6.971 -13.212 1.00 74.94 154 LEU A C 1
ATOM 1260 O O . LEU A 1 154 ? 17.634 7.950 -12.489 1.00 74.94 154 LEU A O 1
ATOM 1264 N N . LEU A 1 155 ? 17.741 7.057 -14.544 1.00 78.25 155 LEU A N 1
ATOM 1265 C CA . LEU A 1 155 ? 17.314 8.249 -15.278 1.00 78.25 155 LEU A CA 1
ATOM 1266 C C . LEU A 1 155 ? 15.858 8.140 -15.746 1.00 78.25 155 LEU A C 1
ATOM 1268 O O . LEU A 1 155 ? 15.358 9.059 -16.409 1.00 78.25 155 LEU A O 1
ATOM 1272 N N . ALA A 1 156 ? 15.178 7.037 -15.414 1.00 74.25 156 ALA A N 1
ATOM 1273 C CA . ALA A 1 156 ? 13.773 6.853 -15.718 1.00 74.25 156 ALA A CA 1
ATOM 1274 C C . ALA A 1 156 ? 12.952 7.992 -15.101 1.00 74.25 156 ALA A C 1
ATOM 1276 O O . ALA A 1 156 ? 13.123 8.373 -13.947 1.00 74.25 156 ALA A O 1
ATOM 1277 N N . LYS A 1 157 ? 12.051 8.557 -15.908 1.00 79.62 157 LYS A N 1
ATOM 1278 C CA . LYS A 1 157 ? 11.126 9.608 -15.466 1.00 79.62 157 LYS A CA 1
ATOM 1279 C C . LYS A 1 157 ? 9.954 9.094 -14.617 1.00 79.62 157 LYS A C 1
ATOM 1281 O O . LYS A 1 157 ? 9.498 9.871 -13.783 1.00 79.62 157 LYS A O 1
ATOM 1286 N N . PRO A 1 158 ? 9.396 7.887 -14.855 1.00 84.62 158 PRO A N 1
ATOM 1287 C CA . PRO A 1 158 ? 8.304 7.383 -14.031 1.00 84.62 158 PRO A CA 1
ATOM 1288 C C . PRO A 1 158 ? 8.776 7.087 -12.607 1.00 84.62 158 PRO A C 1
ATOM 1290 O O . PRO A 1 158 ? 9.800 6.442 -12.404 1.00 84.62 158 PRO A O 1
ATOM 1293 N N . GLU A 1 159 ? 7.993 7.533 -11.631 1.00 89.25 159 GLU A N 1
ATOM 1294 C CA . GLU A 1 159 ? 8.253 7.361 -10.203 1.00 89.25 159 GLU A CA 1
ATOM 1295 C C . GLU A 1 159 ? 7.115 6.556 -9.571 1.00 89.25 159 GLU A C 1
ATOM 1297 O O . GLU A 1 159 ? 5.962 6.630 -10.007 1.00 89.25 159 GLU A O 1
ATOM 1302 N N . HIS A 1 160 ? 7.409 5.819 -8.500 1.00 92.62 160 HIS A N 1
ATOM 1303 C CA . HIS A 1 160 ? 6.368 5.110 -7.766 1.00 92.62 160 HIS A CA 1
ATOM 1304 C C . HIS A 1 160 ? 5.372 6.080 -7.123 1.00 92.62 160 HIS A C 1
ATOM 1306 O O . HIS A 1 160 ? 5.732 7.165 -6.653 1.00 92.62 160 HIS A O 1
ATOM 1312 N N . SER A 1 161 ? 4.114 5.650 -7.014 1.00 95.12 161 SER A N 1
ATOM 1313 C CA . SER A 1 161 ? 3.095 6.414 -6.292 1.00 95.12 161 SER A CA 1
ATOM 1314 C C . SER A 1 161 ? 2.277 5.542 -5.354 1.00 95.12 161 SER A C 1
ATOM 1316 O O . SER A 1 161 ? 1.816 4.471 -5.747 1.00 95.12 161 SER A O 1
ATOM 1318 N N . PHE A 1 162 ? 2.023 6.040 -4.151 1.00 95.69 162 PHE A N 1
ATOM 1319 C CA . PHE A 1 162 ? 1.179 5.394 -3.158 1.00 95.69 162 PHE A CA 1
ATOM 1320 C C . PHE A 1 162 ? 0.121 6.370 -2.650 1.00 95.69 162 PHE A C 1
ATOM 1322 O O . PHE A 1 162 ? 0.438 7.348 -1.977 1.00 95.69 162 PHE A O 1
ATOM 1329 N N . TRP A 1 163 ? -1.139 6.098 -2.966 1.00 97.88 163 TRP A N 1
ATOM 1330 C CA . TRP A 1 163 ? -2.294 6.858 -2.512 1.00 97.88 163 TRP A CA 1
ATOM 1331 C C . TRP A 1 163 ? -3.142 5.968 -1.614 1.00 97.88 163 TRP A C 1
ATOM 1333 O O . TRP A 1 163 ? -3.640 4.931 -2.046 1.00 97.88 163 TRP A O 1
ATOM 1343 N N . MET A 1 164 ? -3.310 6.384 -0.366 1.00 97.81 164 MET A N 1
ATOM 1344 C CA . MET A 1 164 ? -4.211 5.773 0.599 1.00 97.81 164 MET A CA 1
ATOM 1345 C C . MET A 1 164 ? -5.123 6.872 1.121 1.00 97.81 164 MET A C 1
ATOM 1347 O O . MET A 1 164 ? -4.719 7.663 1.977 1.00 97.81 164 MET A O 1
ATOM 1351 N N . THR A 1 165 ? -6.330 6.961 0.572 1.00 98.38 165 THR A N 1
ATOM 1352 C CA . THR A 1 165 ? -7.246 8.061 0.864 1.00 98.38 165 THR A CA 1
ATOM 1353 C C . THR A 1 165 ? -8.646 7.603 1.239 1.00 98.38 165 THR A C 1
ATOM 1355 O O . THR A 1 165 ? -9.199 6.680 0.647 1.00 98.38 165 THR A O 1
ATOM 1358 N N . GLU A 1 166 ? -9.245 8.277 2.221 1.00 98.56 166 GLU A N 1
ATOM 1359 C CA . GLU A 1 166 ? -10.655 8.077 2.604 1.00 98.56 166 GLU A CA 1
ATOM 1360 C C . GLU A 1 166 ? -10.999 6.645 3.049 1.00 98.56 166 GLU A C 1
ATOM 1362 O O . GLU A 1 166 ? -12.145 6.216 2.957 1.00 98.56 166 GLU A O 1
ATOM 1367 N N . ASN A 1 167 ? -10.022 5.887 3.551 1.00 98.50 167 ASN A N 1
ATOM 1368 C CA . ASN A 1 167 ? -10.256 4.522 4.013 1.00 98.50 167 ASN A CA 1
ATOM 1369 C C . ASN A 1 167 ? -10.626 4.478 5.497 1.00 98.50 167 ASN A C 1
ATOM 1371 O O . ASN A 1 167 ? -10.185 5.308 6.298 1.00 98.50 167 ASN A O 1
ATOM 1375 N N . ARG A 1 168 ? -11.384 3.452 5.881 1.00 98.38 168 ARG A N 1
ATOM 1376 C CA . ARG A 1 168 ? -11.700 3.120 7.274 1.00 98.38 168 ARG A CA 1
ATOM 1377 C C . ARG A 1 168 ? -11.020 1.811 7.655 1.00 98.38 168 ARG A C 1
ATOM 1379 O O . ARG A 1 168 ? -11.319 0.785 7.060 1.00 98.38 168 ARG A O 1
ATOM 1386 N N . PHE A 1 169 ? -10.165 1.849 8.668 1.00 97.75 169 PHE A N 1
ATOM 1387 C CA . PHE A 1 169 ? -9.527 0.692 9.291 1.00 97.75 169 PHE A CA 1
ATOM 1388 C C . PHE A 1 169 ? -10.036 0.559 10.722 1.00 97.75 169 PHE A C 1
ATOM 1390 O O . PHE A 1 169 ? -9.780 1.435 11.555 1.00 97.75 169 PHE A O 1
ATOM 1397 N N . GLU A 1 170 ? -10.774 -0.511 10.998 1.00 97.69 170 GLU A N 1
ATOM 1398 C CA . GLU A 1 170 ? -11.455 -0.692 12.274 1.00 97.69 170 GLU A CA 1
ATOM 1399 C C . GLU A 1 170 ? -11.363 -2.106 12.834 1.00 97.69 170 GLU A C 1
ATOM 1401 O O . GLU A 1 170 ? -11.607 -3.076 12.119 1.00 97.69 170 GLU A O 1
ATOM 1406 N N . ASN A 1 171 ? -11.087 -2.218 14.138 1.00 97.56 171 ASN A N 1
ATOM 1407 C CA . ASN A 1 171 ? -11.077 -3.495 14.860 1.00 97.56 171 ASN A CA 1
ATOM 1408 C C . ASN A 1 171 ? -10.201 -4.565 14.188 1.00 97.56 171 ASN A C 1
ATOM 1410 O O . ASN A 1 171 ? -10.529 -5.751 14.202 1.00 97.56 171 ASN A O 1
ATOM 1414 N N . ASN A 1 172 ? -9.104 -4.153 13.552 1.00 97.00 172 ASN A N 1
ATOM 1415 C CA . ASN A 1 172 ? -8.159 -5.088 12.963 1.00 97.00 172 ASN A CA 1
ATOM 1416 C C . ASN A 1 172 ? -7.120 -5.512 14.009 1.00 97.00 172 ASN A C 1
ATOM 1418 O O . ASN A 1 172 ? -6.623 -4.681 14.774 1.00 97.00 172 ASN A O 1
ATOM 1422 N N . ASP A 1 173 ? -6.806 -6.803 14.019 1.00 95.25 173 ASP A N 1
ATOM 1423 C CA . ASP A 1 173 ? -5.780 -7.414 14.858 1.00 95.25 173 ASP A CA 1
ATOM 1424 C C . ASP A 1 173 ? -4.453 -7.536 14.097 1.00 95.25 173 ASP A C 1
ATOM 1426 O O . ASP A 1 173 ? -4.426 -7.806 12.887 1.00 95.25 173 ASP A O 1
ATOM 1430 N N . ASP A 1 174 ? -3.365 -7.297 14.829 1.00 92.81 174 ASP A N 1
ATOM 1431 C CA . ASP A 1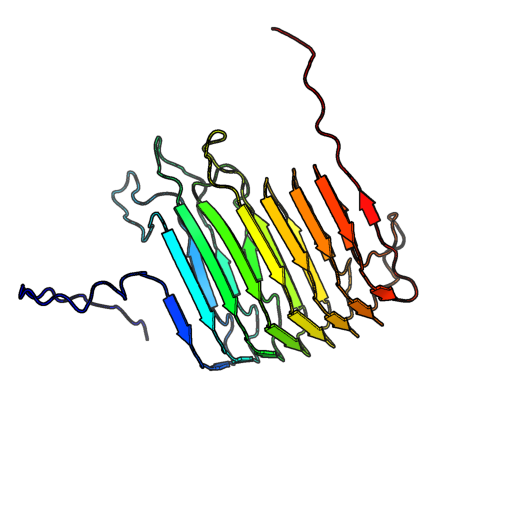 174 ? -2.005 -7.113 14.318 1.00 92.81 174 ASP A CA 1
ATOM 1432 C C . ASP A 1 174 ? -1.938 -6.191 13.082 1.00 92.81 174 ASP A C 1
ATOM 1434 O O . ASP A 1 174 ? -1.324 -6.503 12.066 1.00 92.81 174 ASP A O 1
ATOM 1438 N N . PHE A 1 175 ? -2.635 -5.056 13.165 1.00 93.94 175 PHE A N 1
ATOM 1439 C CA . PHE A 1 175 ? -2.766 -4.064 12.109 1.00 93.94 175 PHE A CA 1
ATOM 1440 C C . PHE A 1 175 ? -1.455 -3.340 11.801 1.00 93.94 175 PHE A C 1
ATOM 1442 O O . PHE A 1 175 ? -0.757 -2.888 12.708 1.00 93.94 175 PHE A O 1
ATOM 1449 N N . TYR A 1 176 ? -1.169 -3.111 10.521 1.00 91.81 176 TYR A N 1
ATOM 1450 C CA . TYR A 1 176 ? -0.071 -2.244 10.097 1.00 91.81 176 TYR A CA 1
ATOM 1451 C C . TYR A 1 176 ? -0.262 -1.691 8.681 1.00 91.81 176 TYR A C 1
ATOM 1453 O O . TYR A 1 176 ? -0.825 -2.335 7.797 1.00 91.81 176 TYR A O 1
ATOM 1461 N N . VAL A 1 177 ? 0.302 -0.518 8.421 1.00 93.12 177 VAL A N 1
ATOM 1462 C CA . VAL A 1 177 ? 0.568 0.001 7.078 1.00 93.12 177 VAL A CA 1
ATOM 1463 C C . VAL A 1 177 ? 2.074 0.124 6.933 1.00 93.12 177 VAL A C 1
ATOM 1465 O O . VAL A 1 177 ? 2.704 0.847 7.689 1.00 93.12 177 VAL A O 1
ATOM 1468 N N . LEU A 1 178 ? 2.656 -0.569 5.965 1.00 90.44 178 LEU A N 1
ATOM 1469 C CA . LEU A 1 178 ? 4.071 -0.510 5.633 1.00 90.44 178 LEU A CA 1
ATOM 1470 C C . LEU A 1 178 ? 4.220 -0.017 4.194 1.00 90.44 178 LEU A C 1
ATOM 1472 O O . LEU A 1 178 ? 3.737 -0.667 3.270 1.00 90.44 178 LEU A O 1
ATOM 1476 N N . LEU A 1 179 ? 4.928 1.094 4.009 1.00 90.25 179 LEU A N 1
ATOM 1477 C CA . LEU A 1 179 ? 5.446 1.530 2.716 1.00 90.25 179 LEU A CA 1
ATOM 1478 C C . LEU A 1 179 ? 6.971 1.556 2.795 1.00 90.25 179 LEU A C 1
ATOM 1480 O O . LEU A 1 179 ? 7.532 2.371 3.518 1.00 90.25 179 LEU A O 1
ATOM 1484 N N . ASP A 1 180 ? 7.637 0.684 2.054 1.00 88.00 180 ASP A N 1
ATOM 1485 C CA . ASP A 1 180 ? 9.090 0.508 2.097 1.00 88.00 180 ASP A CA 1
ATOM 1486 C C . ASP A 1 180 ? 9.710 0.604 0.697 1.00 88.00 180 ASP A C 1
ATOM 1488 O O . ASP A 1 180 ? 9.006 0.555 -0.314 1.00 88.00 180 ASP A O 1
ATOM 1492 N N . GLY A 1 181 ? 11.035 0.709 0.635 1.00 85.50 181 GLY A N 1
ATOM 1493 C CA . GLY A 1 181 ? 11.810 0.707 -0.602 1.00 85.50 181 GLY A CA 1
ATOM 1494 C C . GLY A 1 181 ? 12.170 2.103 -1.113 1.00 85.50 181 GLY A C 1
ATOM 1495 O O . GLY A 1 181 ? 12.457 3.003 -0.322 1.00 85.50 181 GLY A O 1
ATOM 1496 N N . TYR A 1 182 ? 12.197 2.286 -2.429 1.00 85.31 182 TYR A N 1
ATOM 1497 C CA . TYR A 1 182 ? 12.846 3.418 -3.108 1.00 85.31 182 TYR A CA 1
ATOM 1498 C C . TYR A 1 182 ? 11.915 4.607 -3.373 1.00 85.31 182 TYR A C 1
ATOM 1500 O O . TYR A 1 182 ? 10.828 4.689 -2.791 1.00 85.31 182 TYR A O 1
ATOM 1508 N N . TYR A 1 183 ? 12.376 5.569 -4.180 1.00 86.44 183 TYR A N 1
ATOM 1509 C CA . TYR A 1 183 ? 11.733 6.864 -4.353 1.00 86.44 183 TYR A CA 1
ATOM 1510 C C . TYR A 1 183 ? 10.248 6.747 -4.699 1.00 86.44 183 TYR A C 1
ATOM 1512 O O . TYR A 1 183 ? 9.868 6.053 -5.643 1.00 86.44 183 TYR A O 1
ATOM 1520 N N . ALA A 1 184 ? 9.402 7.453 -3.946 1.00 89.19 184 ALA A N 1
ATOM 1521 C CA . ALA A 1 184 ? 7.975 7.493 -4.230 1.00 89.19 184 ALA A CA 1
ATOM 1522 C C . ALA A 1 184 ? 7.305 8.778 -3.753 1.00 89.19 184 ALA A C 1
ATOM 1524 O O . ALA A 1 184 ? 7.623 9.326 -2.688 1.00 89.19 184 ALA A O 1
ATOM 1525 N N . PHE A 1 185 ? 6.279 9.184 -4.497 1.00 93.12 185 PHE A N 1
ATOM 1526 C CA . PHE A 1 185 ? 5.245 10.053 -3.963 1.00 93.12 185 PHE A CA 1
ATOM 1527 C C . PHE A 1 185 ? 4.282 9.232 -3.099 1.00 93.12 185 PHE A C 1
ATOM 1529 O O . PHE A 1 185 ? 3.717 8.240 -3.560 1.00 93.12 185 PHE A O 1
ATOM 1536 N N . ALA A 1 186 ? 4.063 9.656 -1.858 1.00 94.19 186 ALA A N 1
ATOM 1537 C CA . ALA A 1 186 ? 3.159 8.997 -0.927 1.00 94.19 186 ALA A CA 1
ATOM 1538 C C . ALA A 1 186 ? 2.147 9.996 -0.362 1.00 94.19 186 ALA A C 1
ATOM 1540 O O . ALA A 1 186 ? 2.520 11.028 0.195 1.00 94.19 186 ALA A O 1
ATOM 1541 N N . ASN A 1 187 ? 0.864 9.668 -0.476 1.00 96.38 187 ASN A N 1
ATOM 1542 C CA . ASN A 1 187 ? -0.236 10.441 0.071 1.00 96.38 187 ASN A CA 1
ATOM 1543 C C . ASN A 1 187 ? -1.120 9.541 0.937 1.00 96.38 187 ASN A C 1
ATOM 1545 O O . ASN A 1 187 ? -1.797 8.647 0.429 1.00 96.38 187 ASN A O 1
ATOM 1549 N N . ILE A 1 188 ? -1.112 9.798 2.242 1.00 96.69 188 ILE A N 1
ATOM 1550 C CA . ILE A 1 188 ? -1.940 9.107 3.227 1.00 96.69 188 ILE A CA 1
ATOM 1551 C C . ILE A 1 188 ? -2.866 10.154 3.824 1.00 96.69 188 ILE A C 1
ATOM 1553 O O . ILE A 1 188 ? -2.452 10.907 4.705 1.00 96.69 188 ILE A O 1
ATOM 1557 N N . SER A 1 189 ? -4.102 10.236 3.333 1.00 97.88 189 SER A N 1
ATOM 1558 C CA . SER A 1 189 ? -4.983 11.350 3.690 1.00 97.88 189 SER A CA 1
ATOM 1559 C C . SER A 1 189 ? -6.427 10.977 3.950 1.00 97.88 189 SER A C 1
ATOM 1561 O O . SER A 1 189 ? -7.018 10.162 3.254 1.00 97.88 189 SER A O 1
ATOM 1563 N N . SER A 1 190 ? -7.048 11.663 4.903 1.00 98.44 190 SER A N 1
ATOM 1564 C CA . SER A 1 190 ? -8.472 11.503 5.225 1.00 98.44 190 SER A CA 1
ATOM 1565 C C . SER A 1 190 ? -8.862 10.070 5.617 1.00 98.44 190 SER A C 1
ATOM 1567 O O . SER A 1 190 ? -10.013 9.680 5.449 1.00 98.44 190 SER A O 1
ATOM 1569 N N . ASN A 1 191 ? -7.923 9.270 6.132 1.00 98.31 191 ASN A N 1
ATOM 1570 C CA . ASN A 1 191 ? -8.210 7.918 6.608 1.00 98.31 191 ASN A CA 1
ATOM 1571 C C . ASN A 1 191 ? -8.626 7.929 8.082 1.00 98.31 191 ASN A C 1
ATOM 1573 O O . ASN A 1 191 ? -8.193 8.780 8.865 1.00 98.31 191 ASN A O 1
ATOM 1577 N N . ASN A 1 192 ? -9.426 6.943 8.474 1.00 98.06 192 ASN A N 1
ATOM 1578 C CA . ASN A 1 192 ? -9.811 6.709 9.856 1.00 98.06 192 ASN A CA 1
ATOM 1579 C C . ASN A 1 192 ? -9.259 5.368 10.350 1.00 98.06 192 ASN A C 1
ATOM 1581 O O . ASN A 1 192 ? -9.660 4.320 9.855 1.00 98.06 192 ASN A O 1
ATOM 1585 N N . PHE A 1 193 ? -8.390 5.411 11.355 1.00 97.12 193 PHE A N 1
ATOM 1586 C CA . PHE A 1 193 ? -7.828 4.261 12.055 1.00 97.12 193 PHE A CA 1
ATOM 1587 C C . PHE A 1 193 ? -8.407 4.244 13.471 1.00 97.12 193 PHE A C 1
ATOM 1589 O O . PHE A 1 193 ? -8.050 5.086 14.301 1.00 97.12 193 PHE A O 1
ATOM 1596 N N . THR A 1 194 ? -9.341 3.337 13.746 1.00 96.94 194 THR A N 1
ATOM 1597 C CA . THR A 1 194 ? -10.042 3.262 15.037 1.00 96.94 194 THR A CA 1
ATOM 1598 C C . THR A 1 194 ? -9.998 1.848 15.606 1.00 96.94 194 THR A C 1
ATOM 1600 O O . THR A 1 194 ? -10.240 0.892 14.880 1.00 96.94 194 THR A O 1
ATOM 1603 N N . ASP A 1 195 ? -9.706 1.711 16.899 1.00 96.69 195 ASP A N 1
ATOM 1604 C CA . ASP A 1 195 ? -9.765 0.429 17.624 1.00 96.69 195 ASP A 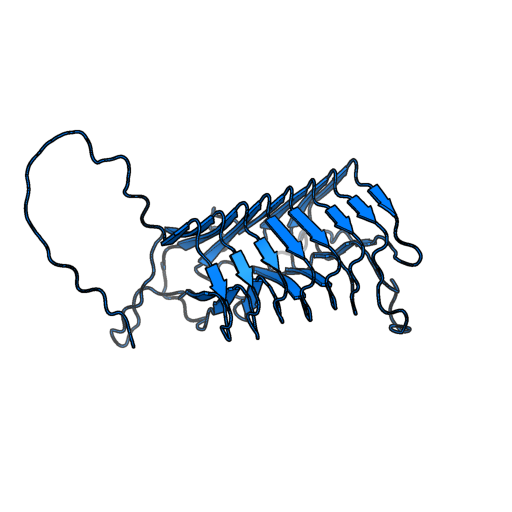CA 1
ATOM 1605 C C . ASP A 1 195 ? -8.908 -0.704 17.020 1.00 96.69 195 ASP A C 1
ATOM 1607 O O . ASP A 1 195 ? -9.186 -1.884 17.225 1.00 96.69 195 ASP A O 1
ATOM 1611 N N . ASN A 1 196 ? -7.840 -0.377 16.285 1.00 95.50 196 ASN A N 1
ATOM 1612 C CA . ASN A 1 196 ? -6.916 -1.392 15.780 1.00 95.50 196 ASN A CA 1
ATOM 1613 C C . ASN A 1 196 ? -5.887 -1.764 16.853 1.00 95.50 196 ASN A C 1
ATOM 1615 O O . ASN A 1 196 ? -5.429 -0.908 17.617 1.00 95.50 196 ASN A O 1
ATOM 1619 N N . PHE A 1 197 ? -5.499 -3.034 16.892 1.00 93.44 197 PHE A N 1
ATOM 1620 C CA . PHE A 1 197 ? -4.387 -3.525 17.698 1.00 93.44 197 PHE A CA 1
ATOM 1621 C C . PHE A 1 197 ? -3.217 -3.868 16.780 1.00 93.44 197 PHE A C 1
ATOM 1623 O O . PHE A 1 197 ? -3.432 -4.481 15.743 1.00 93.44 197 PHE A O 1
ATOM 1630 N N . SER A 1 198 ? -1.993 -3.500 17.147 1.00 90.31 198 SER A N 1
ATOM 1631 C CA . SER A 1 198 ? -0.779 -3.853 16.408 1.00 90.31 198 SER A CA 1
ATOM 1632 C C . SER A 1 198 ? 0.271 -4.448 17.334 1.00 90.31 198 SER A C 1
ATOM 1634 O O . SER A 1 198 ? 0.425 -4.004 18.469 1.00 90.31 198 SER A O 1
ATOM 1636 N N . THR A 1 199 ? 1.049 -5.418 16.860 1.00 86.44 199 THR A N 1
ATOM 1637 C CA . THR A 1 199 ? 2.254 -5.859 17.583 1.00 86.44 199 THR A CA 1
ATOM 1638 C C . THR A 1 199 ? 3.482 -4.982 17.301 1.00 86.44 199 THR A C 1
ATOM 1640 O O . THR A 1 199 ? 4.539 -5.196 17.889 1.00 86.44 199 THR A O 1
ATOM 1643 N N . ARG A 1 200 ? 3.337 -3.976 16.428 1.00 80.44 200 ARG A N 1
ATOM 1644 C CA . ARG A 1 200 ? 4.376 -3.048 15.951 1.00 80.44 200 ARG A CA 1
ATOM 1645 C C . ARG A 1 200 ? 3.804 -1.633 15.765 1.00 80.44 200 ARG A C 1
ATOM 1647 O O . ARG A 1 200 ? 2.751 -1.311 16.306 1.00 80.44 200 ARG A O 1
ATOM 1654 N N . GLY A 1 201 ? 4.482 -0.768 15.004 1.00 81.12 201 GLY A N 1
ATOM 1655 C CA . GLY A 1 201 ? 3.934 0.539 14.636 1.00 81.12 201 GLY A CA 1
ATOM 1656 C C . GLY A 1 201 ? 2.713 0.432 13.709 1.00 81.12 201 GLY A C 1
ATOM 1657 O O . GLY A 1 201 ? 2.662 -0.439 12.841 1.00 81.12 201 GLY A O 1
ATOM 1658 N N . LEU A 1 202 ? 1.732 1.334 13.863 1.00 88.75 202 LEU A N 1
ATOM 1659 C CA . LEU A 1 202 ? 0.513 1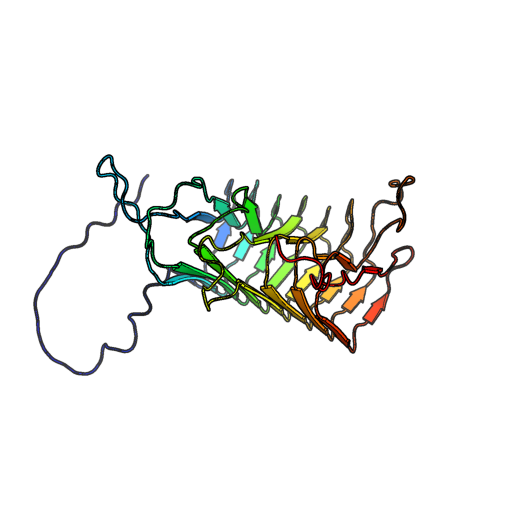.321 13.030 1.00 88.75 202 LEU A CA 1
ATOM 1660 C C . LEU A 1 202 ? 0.808 1.704 11.577 1.00 88.75 202 LEU A C 1
ATOM 1662 O O . LEU A 1 202 ? 0.261 1.095 10.663 1.00 88.75 202 LEU A O 1
ATOM 1666 N N . ILE A 1 203 ? 1.642 2.725 11.359 1.00 89.81 203 ILE A N 1
ATOM 1667 C CA . ILE A 1 203 ? 2.103 3.146 10.033 1.00 89.81 203 ILE A CA 1
ATOM 1668 C C . ILE A 1 203 ? 3.623 3.279 10.051 1.00 89.81 203 ILE A C 1
ATOM 1670 O O . ILE A 1 203 ? 4.187 4.014 10.857 1.00 89.81 203 ILE A O 1
ATOM 1674 N N . GLU A 1 204 ? 4.268 2.604 9.112 1.00 86.88 204 GLU A N 1
ATOM 1675 C CA . GLU A 1 204 ? 5.706 2.530 8.912 1.00 86.88 204 GLU A CA 1
ATOM 1676 C C . GLU A 1 204 ? 6.034 2.955 7.482 1.00 86.88 204 GLU A C 1
ATOM 1678 O O . GLU A 1 204 ? 5.702 2.264 6.521 1.00 86.88 204 GLU A O 1
ATOM 1683 N N . LEU A 1 205 ? 6.705 4.093 7.331 1.00 87.19 205 LEU A N 1
ATOM 1684 C CA . LEU A 1 205 ? 7.254 4.542 6.055 1.00 87.19 205 LEU A CA 1
ATOM 1685 C C . LEU A 1 205 ? 8.770 4.399 6.132 1.00 87.19 205 LEU A C 1
ATOM 1687 O O . LEU A 1 205 ? 9.403 5.056 6.953 1.00 87.19 205 LEU A O 1
ATOM 1691 N N . ARG A 1 206 ? 9.337 3.510 5.321 1.00 82.06 206 ARG A N 1
ATOM 1692 C CA . ARG A 1 206 ? 10.737 3.078 5.374 1.00 82.06 206 ARG A CA 1
ATOM 1693 C C . ARG A 1 206 ? 11.423 3.201 4.010 1.00 82.06 206 ARG A C 1
ATOM 1695 O O . ARG A 1 206 ? 10.805 3.542 2.994 1.00 82.06 206 ARG A O 1
ATOM 1702 N N . GLY A 1 207 ? 12.724 2.925 4.014 1.00 77.19 207 GLY A N 1
ATOM 1703 C CA . GLY A 1 207 ? 13.572 2.920 2.831 1.00 77.19 207 GLY A CA 1
ATOM 1704 C C . GLY A 1 207 ? 14.147 4.297 2.506 1.00 77.19 207 GLY A C 1
ATOM 1705 O O . GLY A 1 207 ? 14.417 5.101 3.396 1.00 77.19 207 GLY A O 1
ATOM 1706 N N . MET A 1 208 ? 14.386 4.554 1.222 1.00 68.62 208 MET A N 1
ATOM 1707 C CA . MET A 1 208 ? 15.020 5.783 0.751 1.00 68.62 208 MET A CA 1
ATOM 1708 C C . MET A 1 208 ? 13.994 6.706 0.088 1.00 68.62 208 MET A C 1
ATOM 1710 O O . MET A 1 208 ? 13.145 6.268 -0.686 1.00 68.62 208 MET A O 1
ATOM 1714 N N . GLU A 1 209 ? 14.096 7.991 0.424 1.00 75.00 209 GLU A N 1
ATOM 1715 C CA . GLU A 1 209 ? 13.533 9.136 -0.293 1.00 75.00 209 GLU A CA 1
ATOM 1716 C C . GLU A 1 209 ? 12.022 9.076 -0.576 1.00 75.00 209 GLU A C 1
ATOM 1718 O O . GLU A 1 209 ? 11.572 8.631 -1.622 1.00 75.00 209 GLU A O 1
ATOM 1723 N N . LYS A 1 210 ? 11.194 9.599 0.328 1.00 84.25 210 LYS A N 1
ATOM 1724 C CA . LYS A 1 210 ? 9.762 9.815 0.045 1.00 84.25 210 LYS A CA 1
ATOM 1725 C C . LYS A 1 210 ? 9.425 11.298 -0.054 1.00 84.25 210 LYS A C 1
ATOM 1727 O O . LYS A 1 210 ? 9.919 12.103 0.741 1.00 84.25 210 LYS A O 1
ATOM 1732 N N . LYS A 1 211 ? 8.544 11.641 -0.998 1.00 88.31 211 LYS A N 1
ATOM 1733 C CA . LYS A 1 211 ? 7.771 12.887 -0.973 1.00 88.31 211 LYS A CA 1
ATOM 1734 C C . LYS A 1 211 ? 6.414 12.566 -0.364 1.00 88.31 211 LYS A C 1
ATOM 1736 O O . LYS A 1 211 ? 5.571 11.948 -1.007 1.00 88.31 211 LYS A O 1
ATOM 1741 N N . LEU A 1 212 ? 6.239 12.961 0.887 1.00 89.94 212 LEU A N 1
ATOM 1742 C CA . LEU A 1 212 ? 5.182 12.468 1.752 1.00 89.94 212 LEU A CA 1
ATOM 1743 C C . LEU A 1 212 ? 4.176 13.562 2.109 1.00 89.94 212 LEU A C 1
ATOM 1745 O O . LEU A 1 212 ? 4.556 14.634 2.580 1.00 89.94 212 LEU A O 1
ATOM 1749 N N . ILE A 1 213 ? 2.895 13.241 1.953 1.00 92.56 213 ILE A N 1
ATOM 1750 C CA . ILE A 1 213 ? 1.758 14.009 2.457 1.00 92.56 213 ILE A CA 1
ATOM 1751 C C . ILE A 1 213 ? 0.983 13.129 3.441 1.00 92.56 213 ILE A C 1
ATOM 1753 O O . ILE A 1 213 ? 0.553 12.029 3.088 1.00 92.56 213 ILE A O 1
ATOM 1757 N N . ILE A 1 214 ? 0.798 13.624 4.665 1.00 93.06 214 ILE A N 1
ATOM 1758 C CA . ILE A 1 214 ? -0.062 13.017 5.685 1.00 93.06 214 ILE A CA 1
ATOM 1759 C C . ILE A 1 214 ? -1.041 14.075 6.178 1.00 93.06 214 ILE A C 1
ATOM 1761 O O . ILE A 1 214 ? -0.675 14.938 6.982 1.00 93.06 214 ILE A O 1
ATOM 1765 N N . GLU A 1 215 ? -2.298 14.019 5.745 1.00 95.75 215 GLU A N 1
ATOM 1766 C CA . GLU A 1 215 ? -3.276 15.029 6.152 1.00 95.75 215 GLU A CA 1
ATOM 1767 C C . GLU A 1 215 ? -4.662 14.499 6.502 1.00 95.75 215 GLU A C 1
ATOM 1769 O O . GLU A 1 215 ? -5.162 13.544 5.919 1.00 95.75 215 GLU A O 1
ATOM 1774 N N . ARG A 1 216 ? -5.325 15.167 7.452 1.00 97.31 216 ARG A N 1
ATOM 1775 C CA . ARG A 1 216 ? -6.725 14.890 7.832 1.00 97.31 216 ARG A CA 1
ATOM 1776 C C . ARG A 1 216 ? -7.000 13.443 8.258 1.00 97.31 216 ARG A C 1
ATOM 1778 O O . ARG A 1 216 ? -8.147 13.008 8.242 1.00 97.31 216 ARG A O 1
ATOM 1785 N N . ASN A 1 217 ? -5.980 12.695 8.669 1.00 97.00 217 ASN A N 1
ATOM 1786 C CA . ASN A 1 217 ? -6.171 11.352 9.199 1.00 97.00 217 ASN A CA 1
ATOM 1787 C C . ASN A 1 217 ? -6.614 11.411 10.658 1.00 97.00 217 ASN A C 1
ATOM 1789 O O . ASN A 1 217 ? -6.224 12.306 11.414 1.00 97.00 217 ASN A O 1
ATOM 1793 N N . ARG A 1 218 ? -7.393 10.416 11.065 1.00 96.12 218 ARG A N 1
ATOM 1794 C CA . ARG A 1 218 ? -7.863 10.247 12.433 1.00 96.12 218 ARG A CA 1
ATOM 1795 C C . ARG A 1 218 ? -7.357 8.923 12.981 1.00 96.12 218 ARG A C 1
ATOM 1797 O O . ARG A 1 218 ? -7.652 7.877 12.423 1.00 96.12 218 ARG A O 1
ATOM 1804 N N . PHE A 1 219 ? -6.628 8.984 14.088 1.00 94.56 219 PHE A N 1
ATOM 1805 C CA . PHE A 1 219 ? -6.168 7.820 14.834 1.00 94.56 219 PHE A CA 1
ATOM 1806 C C . PHE A 1 219 ? -6.780 7.879 16.225 1.00 94.56 219 PHE A C 1
ATOM 1808 O O . PHE A 1 219 ? -6.408 8.745 17.023 1.00 94.56 219 PHE A O 1
ATOM 1815 N N . LEU A 1 220 ? -7.731 6.992 16.498 1.00 94.19 220 LEU A N 1
ATOM 1816 C CA . LEU A 1 220 ? -8.376 6.884 17.798 1.00 94.19 220 LEU A CA 1
ATOM 1817 C C . LEU A 1 220 ? -8.227 5.493 18.376 1.00 94.19 220 LEU A C 1
ATOM 1819 O O . LEU A 1 220 ? -8.429 4.520 17.657 1.00 94.19 220 LEU A O 1
ATOM 1823 N N . THR A 1 221 ? -7.983 5.430 19.686 1.00 93.62 221 THR A N 1
ATOM 1824 C CA . THR A 1 221 ? -8.165 4.209 20.498 1.00 93.62 221 THR A CA 1
ATOM 1825 C C . THR A 1 221 ? -7.427 2.973 19.970 1.00 93.62 221 THR A C 1
ATOM 1827 O O . THR A 1 221 ? -7.693 1.854 20.400 1.00 93.62 221 THR A O 1
ATOM 1830 N N . ASN A 1 222 ? -6.444 3.177 19.090 1.00 92.44 222 ASN A N 1
ATOM 1831 C CA . ASN A 1 222 ? -5.568 2.125 18.616 1.00 92.44 222 ASN A CA 1
ATOM 1832 C C . ASN A 1 222 ? -4.584 1.767 19.730 1.00 92.44 222 ASN A C 1
ATOM 1834 O O . ASN A 1 222 ? -4.223 2.612 20.555 1.00 92.44 222 ASN A O 1
ATOM 1838 N N . ARG A 1 223 ? -4.153 0.512 19.745 1.00 90.19 223 ARG A N 1
ATOM 1839 C CA . ARG A 1 223 ? -3.262 -0.047 20.760 1.00 90.19 223 ARG A CA 1
ATOM 1840 C C . ARG A 1 223 ? -2.087 -0.734 20.082 1.00 90.19 223 ARG A C 1
ATOM 1842 O O . ARG A 1 223 ? -2.261 -1.355 19.038 1.00 90.19 223 ARG A O 1
ATOM 1849 N N . VAL A 1 224 ? -0.913 -0.629 20.686 1.00 84.69 224 VAL A N 1
ATOM 1850 C CA . VAL A 1 224 ? 0.282 -1.368 20.271 1.00 84.69 224 VAL A CA 1
ATOM 1851 C C . VAL A 1 224 ? 0.719 -2.250 21.435 1.00 84.69 224 VAL A C 1
ATOM 1853 O O . VAL A 1 224 ? 0.499 -1.876 22.586 1.00 84.69 224 VAL A O 1
ATOM 1856 N N . ASN A 1 225 ? 1.286 -3.423 21.154 1.00 79.12 225 ASN A N 1
ATOM 1857 C CA . ASN A 1 225 ? 1.861 -4.276 22.189 1.00 79.12 225 ASN A CA 1
ATOM 1858 C C . ASN A 1 225 ? 2.967 -3.526 22.962 1.00 79.12 225 ASN A C 1
ATOM 1860 O O . ASN A 1 225 ? 3.898 -2.991 22.363 1.00 79.12 225 ASN A O 1
ATOM 1864 N N . GLU A 1 226 ? 2.854 -3.495 24.290 1.00 62.75 226 GLU A N 1
ATOM 1865 C CA . GLU A 1 226 ? 3.717 -2.730 25.200 1.00 62.75 226 GLU A CA 1
ATOM 1866 C C . GLU A 1 226 ? 5.049 -3.441 25.522 1.00 62.75 226 GLU A C 1
ATOM 1868 O O . GLU A 1 226 ? 5.941 -2.833 26.113 1.00 62.75 226 GLU A O 1
ATOM 1873 N N . ASP A 1 227 ? 5.218 -4.703 25.104 1.00 55.91 227 ASP A N 1
ATOM 1874 C CA . ASP A 1 227 ? 6.350 -5.559 25.501 1.00 55.91 227 ASP A CA 1
ATOM 1875 C C . ASP A 1 227 ? 7.667 -5.322 24.720 1.00 55.91 227 ASP A C 1
ATOM 1877 O O . ASP A 1 227 ? 8.673 -5.984 24.984 1.00 55.91 227 ASP A O 1
ATOM 1881 N N . TYR A 1 228 ? 7.724 -4.373 23.775 1.00 50.34 228 TYR A N 1
ATOM 1882 C CA . TYR A 1 228 ? 8.951 -4.064 23.016 1.00 50.34 228 TYR A CA 1
ATOM 1883 C C . TYR A 1 228 ? 9.848 -3.066 23.781 1.00 50.34 228 TYR A C 1
ATOM 1885 O O . TYR A 1 228 ? 9.919 -1.876 23.482 1.00 50.34 228 TYR A O 1
ATOM 1893 N N . VAL A 1 229 ? 10.514 -3.558 24.830 1.00 46.72 229 VAL A N 1
ATOM 1894 C CA . VAL A 1 229 ? 11.207 -2.743 25.852 1.00 46.72 229 VAL A CA 1
ATOM 1895 C C . VAL A 1 229 ? 12.581 -2.182 25.420 1.00 46.72 229 VAL A C 1
ATOM 1897 O O . VAL A 1 229 ? 13.067 -1.245 26.051 1.00 46.72 229 VAL A O 1
ATOM 1900 N N . ASP A 1 230 ? 13.191 -2.640 24.321 1.00 50.88 230 ASP A N 1
ATOM 1901 C CA . ASP A 1 230 ? 14.624 -2.374 24.052 1.00 50.88 230 ASP A CA 1
ATOM 1902 C C . ASP A 1 230 ? 14.961 -1.399 22.903 1.00 50.88 230 ASP A C 1
ATOM 1904 O O . ASP A 1 230 ? 16.133 -1.229 22.560 1.00 50.88 230 ASP A O 1
ATOM 1908 N N . SER A 1 231 ? 13.993 -0.683 22.325 1.00 45.94 231 SER A N 1
ATOM 1909 C CA . SER A 1 231 ? 14.289 0.352 21.318 1.00 45.94 231 SER A CA 1
ATOM 1910 C C . SER A 1 231 ? 13.407 1.582 21.476 1.00 45.94 231 SER A C 1
ATOM 1912 O O . SER A 1 231 ? 12.194 1.468 21.614 1.00 45.94 231 SER A O 1
ATOM 1914 N N . TRP A 1 232 ? 14.022 2.767 21.448 1.00 47.00 232 TRP A N 1
ATOM 1915 C CA . TRP A 1 232 ? 13.296 4.030 21.351 1.00 47.00 232 TRP A CA 1
ATOM 1916 C C . TRP A 1 232 ? 13.126 4.428 19.880 1.00 47.00 232 TRP A C 1
ATOM 1918 O O . TRP A 1 232 ? 14.120 4.382 19.150 1.00 47.00 232 TRP A O 1
ATOM 1928 N N . PRO A 1 233 ? 11.921 4.871 19.478 1.00 52.44 233 PRO A N 1
ATOM 1929 C CA . PRO A 1 233 ? 10.700 4.976 20.290 1.00 52.44 233 PRO A CA 1
ATOM 1930 C C . PRO A 1 233 ? 9.998 3.632 20.538 1.00 52.44 233 PRO A C 1
ATOM 1932 O O . PRO A 1 233 ? 10.122 2.687 19.765 1.00 52.44 233 PRO A O 1
ATOM 1935 N N . ARG A 1 234 ? 9.251 3.587 21.649 1.00 53.12 234 ARG A N 1
ATOM 1936 C CA . ARG A 1 234 ? 8.698 2.373 22.283 1.00 53.12 234 ARG A CA 1
ATOM 1937 C C . ARG A 1 234 ? 7.525 1.763 21.510 1.00 53.12 234 ARG A C 1
ATOM 1939 O O . ARG A 1 234 ? 7.334 0.555 21.520 1.00 53.12 234 ARG A O 1
ATOM 1946 N N . SER A 1 235 ? 6.725 2.613 20.869 1.00 57.53 235 SER A N 1
ATOM 1947 C CA . SER A 1 235 ? 5.657 2.265 19.928 1.00 57.53 235 SER A CA 1
ATOM 1948 C C . SER A 1 235 ? 5.224 3.539 19.200 1.00 57.53 235 SER A C 1
ATOM 1950 O O . SER A 1 235 ? 5.192 4.606 19.810 1.00 57.53 235 SER A O 1
ATOM 1952 N N . TYR A 1 236 ? 4.907 3.470 17.905 1.00 62.56 236 TYR A N 1
ATOM 1953 C CA . TYR A 1 236 ? 4.508 4.657 17.144 1.00 62.56 236 TYR A CA 1
ATOM 1954 C C . TYR A 1 236 ? 3.250 4.434 16.312 1.00 62.56 236 TYR A C 1
ATOM 1956 O O . TYR A 1 236 ? 3.050 3.399 15.677 1.00 62.56 236 TYR A O 1
ATOM 1964 N N . ALA A 1 237 ? 2.388 5.445 16.279 1.00 65.75 237 ALA A N 1
ATOM 1965 C CA . ALA A 1 237 ? 1.243 5.462 15.378 1.00 65.75 237 ALA A CA 1
ATOM 1966 C C . ALA A 1 237 ? 1.654 5.808 13.937 1.00 65.75 237 ALA A C 1
ATOM 1968 O O . ALA A 1 237 ? 1.056 5.308 12.989 1.00 65.75 237 ALA A O 1
ATOM 1969 N N . VAL A 1 238 ? 2.693 6.627 13.765 1.00 74.19 238 VAL A N 1
ATOM 1970 C CA . VAL A 1 238 ? 3.340 6.887 12.473 1.00 74.19 238 VAL A CA 1
ATOM 1971 C C . VAL A 1 238 ? 4.840 6.978 12.713 1.00 74.19 238 VAL A C 1
ATOM 1973 O O . VAL A 1 238 ? 5.254 7.748 13.576 1.00 74.19 238 VAL A O 1
ATOM 1976 N N . GLY A 1 239 ? 5.613 6.194 11.966 1.00 65.19 239 GLY A N 1
ATOM 1977 C CA . GLY A 1 239 ? 7.069 6.224 11.922 1.00 65.19 239 GLY A CA 1
ATOM 1978 C C . GLY A 1 239 ? 7.512 6.510 10.497 1.00 65.19 239 GLY A C 1
ATOM 1979 O O . GLY A 1 239 ? 7.215 5.738 9.584 1.00 65.19 239 GLY A O 1
ATOM 1980 N N . VAL A 1 240 ? 8.191 7.635 10.292 1.00 72.06 240 VAL A N 1
ATOM 1981 C CA . VAL A 1 240 ? 8.775 8.001 8.994 1.00 72.06 240 VAL A CA 1
ATOM 1982 C C . VAL A 1 240 ? 10.280 7.866 9.103 1.00 72.06 240 VAL A C 1
ATOM 1984 O O . VAL A 1 240 ? 10.884 8.579 9.888 1.00 72.06 240 VAL A O 1
ATOM 1987 N N . LEU A 1 241 ? 10.866 6.966 8.321 1.00 65.81 241 LEU A N 1
ATOM 1988 C CA . LEU A 1 241 ? 12.287 6.650 8.280 1.00 65.81 241 LEU A CA 1
ATOM 1989 C C . LEU A 1 241 ? 12.751 6.813 6.824 1.00 65.81 241 LEU A C 1
ATOM 1991 O O . LEU A 1 241 ? 12.485 5.954 5.987 1.00 65.81 241 LEU A O 1
ATOM 1995 N N . GLY A 1 242 ? 13.404 7.939 6.511 1.00 61.78 242 GLY A N 1
ATOM 1996 C CA . GLY A 1 242 ? 13.942 8.196 5.164 1.00 61.78 242 GLY A CA 1
ATOM 1997 C C . GLY A 1 242 ? 13.046 9.034 4.241 1.00 61.78 242 GLY A C 1
ATOM 1998 O O . GLY A 1 242 ? 12.895 8.732 3.059 1.00 61.78 242 GLY A O 1
ATOM 1999 N N . SER A 1 243 ? 12.465 10.126 4.748 1.00 60.88 243 SER A N 1
ATOM 2000 C CA . SER A 1 243 ? 11.769 11.120 3.913 1.00 60.88 243 SER A CA 1
ATOM 2001 C C . SER A 1 243 ? 12.692 12.263 3.476 1.00 60.88 243 SER A C 1
ATOM 2003 O O . SER A 1 243 ? 13.437 12.792 4.299 1.00 60.88 243 SER A O 1
ATOM 2005 N N . GLN A 1 244 ? 12.606 12.662 2.200 1.00 67.19 244 GLN A N 1
ATOM 2006 C CA . GLN A 1 244 ? 13.240 13.891 1.695 1.00 67.19 244 GLN A CA 1
ATOM 2007 C C . GLN A 1 244 ? 12.377 15.125 1.983 1.00 67.19 244 GLN A C 1
ATOM 2009 O O . GLN A 1 244 ? 12.896 16.224 2.175 1.00 67.19 244 GLN A O 1
ATOM 2014 N N . LYS A 1 245 ? 11.050 14.950 1.972 1.00 78.88 245 LYS A N 1
ATOM 2015 C CA . LYS A 1 245 ? 10.071 16.000 2.247 1.00 78.88 245 LYS A CA 1
ATOM 2016 C C . LYS A 1 245 ? 8.817 15.374 2.846 1.00 78.88 245 LYS A C 1
ATOM 2018 O O . LYS A 1 245 ? 8.188 14.538 2.201 1.00 78.88 245 LYS A O 1
ATOM 2023 N N . ALA A 1 246 ? 8.425 15.817 4.037 1.00 82.94 246 ALA A N 1
ATOM 2024 C CA . ALA A 1 246 ? 7.180 15.411 4.682 1.00 82.94 246 ALA A CA 1
ATOM 2025 C C . ALA A 1 246 ? 6.319 16.634 5.024 1.00 82.94 246 ALA A C 1
ATOM 2027 O O . ALA A 1 246 ? 6.789 17.566 5.674 1.00 82.94 246 ALA A O 1
ATOM 2028 N N . GLU A 1 247 ? 5.059 16.611 4.597 1.00 87.88 247 GLU A N 1
ATOM 2029 C CA . GLU A 1 247 ? 4.034 17.596 4.944 1.00 87.88 247 GLU A CA 1
ATOM 2030 C C . GLU A 1 247 ? 2.960 16.909 5.795 1.00 87.88 247 GLU A C 1
ATOM 2032 O O . GLU A 1 247 ? 2.324 15.954 5.347 1.00 87.88 247 GLU A O 1
ATOM 2037 N N . VAL A 1 248 ? 2.781 17.367 7.039 1.00 89.06 248 VAL A N 1
ATOM 2038 C CA . VAL A 1 248 ? 1.887 16.734 8.023 1.00 89.06 248 VAL A CA 1
ATOM 2039 C C . VAL A 1 248 ? 0.896 17.769 8.554 1.00 89.06 248 VAL A C 1
ATOM 2041 O O . VAL A 1 248 ? 1.262 18.608 9.375 1.00 89.06 248 VAL A O 1
ATOM 2044 N N . HIS A 1 249 ? -0.362 17.728 8.101 1.00 91.56 249 HIS A N 1
ATOM 2045 C CA . HIS A 1 249 ? -1.353 18.776 8.392 1.00 91.56 249 HIS A CA 1
ATOM 2046 C C . HIS A 1 249 ? -2.705 18.220 8.871 1.00 91.56 249 HIS A C 1
ATOM 2048 O O . HIS A 1 249 ? -3.223 17.245 8.341 1.00 91.56 249 HIS A O 1
ATOM 2054 N N . PHE A 1 250 ? -3.342 18.883 9.840 1.00 94.19 250 PHE A N 1
ATOM 2055 C CA . PHE A 1 250 ? -4.744 18.631 10.227 1.00 94.19 250 PHE A CA 1
ATOM 2056 C C . PHE A 1 250 ? -5.082 17.188 10.662 1.00 94.19 250 PHE A C 1
ATOM 2058 O O . PHE A 1 250 ? -6.226 16.762 10.530 1.00 94.19 250 PHE A O 1
ATOM 2065 N N . ASN A 1 251 ? -4.115 16.424 11.177 1.00 90.81 251 ASN A N 1
ATOM 2066 C CA . ASN A 1 251 ? -4.355 15.066 11.674 1.00 90.81 251 ASN A CA 1
ATOM 2067 C C . ASN A 1 251 ? -4.859 15.085 13.127 1.00 90.81 251 ASN A C 1
ATOM 2069 O O . ASN A 1 251 ? -4.384 15.872 13.946 1.00 90.81 251 ASN A O 1
ATOM 2073 N N . GLN A 1 252 ? -5.786 14.185 13.463 1.00 91.94 252 GLN A N 1
ATOM 2074 C CA . GLN A 1 252 ? -6.216 13.937 14.837 1.00 91.94 252 GLN A CA 1
ATOM 2075 C C . GLN A 1 252 ? -5.525 12.687 15.377 1.00 91.94 252 GLN A C 1
ATOM 2077 O O . GLN A 1 252 ? -5.812 11.567 14.961 1.00 91.94 252 GLN A O 1
ATOM 2082 N N . LEU A 1 253 ? -4.633 12.899 16.336 1.00 88.31 253 LEU A N 1
ATOM 2083 C CA . LEU A 1 253 ? -3.705 11.903 16.849 1.00 88.31 253 LEU A CA 1
ATOM 2084 C C . LEU A 1 253 ? -4.023 11.628 18.326 1.00 88.31 253 LEU A C 1
ATOM 2086 O O . LEU A 1 253 ? -3.605 12.385 19.199 1.00 88.31 253 LEU A O 1
ATOM 2090 N N . ARG A 1 254 ? -4.837 10.604 18.621 1.00 87.19 254 ARG A N 1
ATOM 2091 C CA . ARG A 1 254 ? -5.301 10.319 19.991 1.00 87.19 254 ARG A CA 1
ATOM 2092 C C . ARG A 1 254 ? -5.336 8.819 20.291 1.00 87.19 254 ARG A C 1
ATOM 2094 O O . ARG A 1 254 ? -6.390 8.187 20.246 1.00 87.19 254 ARG A O 1
ATOM 2101 N N . ASN A 1 255 ? -4.194 8.286 20.709 1.00 81.00 255 ASN A N 1
ATOM 2102 C CA . ASN A 1 255 ? -4.063 6.921 21.215 1.00 81.00 255 ASN A CA 1
ATOM 2103 C C . ASN A 1 255 ? -3.237 6.962 22.512 1.00 81.00 255 ASN A C 1
ATOM 2105 O O . ASN A 1 255 ? -2.103 7.439 22.472 1.00 81.00 255 ASN A O 1
ATOM 2109 N N . PRO A 1 256 ? -3.782 6.549 23.670 1.00 76.44 256 PRO A N 1
ATOM 2110 C CA . PRO A 1 256 ? -2.991 6.453 24.894 1.00 76.44 256 PRO A CA 1
ATOM 2111 C C . PRO A 1 256 ? -1.780 5.532 24.685 1.00 76.44 256 PRO A C 1
ATOM 2113 O O . PRO A 1 256 ? -1.948 4.451 24.134 1.00 76.44 256 PRO A O 1
ATOM 2116 N N . LEU A 1 257 ? -0.598 5.955 25.149 1.00 75.25 257 LEU A N 1
ATOM 2117 C CA . LEU A 1 257 ? 0.658 5.181 25.147 1.00 75.25 257 LEU A CA 1
ATOM 2118 C C . LEU A 1 257 ? 1.342 4.954 23.783 1.00 75.25 257 LEU A C 1
ATOM 2120 O O . LEU A 1 257 ? 2.362 4.273 23.751 1.00 75.25 257 LEU A O 1
ATOM 2124 N N . LEU A 1 258 ? 0.847 5.550 22.690 1.00 75.94 258 LEU A N 1
ATOM 2125 C CA . LEU A 1 258 ? 1.542 5.540 21.395 1.00 75.94 258 LEU A CA 1
ATOM 2126 C C . LEU A 1 258 ? 2.238 6.880 21.142 1.00 75.94 258 LEU A C 1
ATOM 2128 O O . LEU A 1 258 ? 1.611 7.939 21.255 1.00 75.94 258 LEU A O 1
ATOM 2132 N N . ASP A 1 259 ? 3.493 6.817 20.703 1.00 74.19 259 ASP A N 1
ATOM 2133 C CA . ASP A 1 259 ? 4.245 7.981 20.246 1.00 74.19 259 ASP A CA 1
ATOM 2134 C C . ASP A 1 259 ? 3.941 8.302 18.768 1.00 74.19 259 ASP A C 1
ATOM 2136 O O . ASP A 1 259 ? 3.334 7.527 18.021 1.00 74.19 259 ASP A O 1
ATOM 2140 N N . PHE A 1 260 ? 4.372 9.480 18.323 1.00 75.06 260 PHE A N 1
ATOM 2141 C CA . PHE A 1 260 ? 4.367 9.874 16.914 1.00 75.06 260 PHE A CA 1
ATOM 2142 C C . PHE A 1 260 ? 5.791 10.252 16.527 1.00 75.06 260 PHE A C 1
ATOM 2144 O O . PHE A 1 260 ? 6.321 11.237 17.041 1.00 75.06 260 PHE A O 1
ATOM 2151 N N . GLU A 1 261 ? 6.410 9.473 15.640 1.00 69.19 261 GLU A N 1
ATOM 2152 C CA . GLU A 1 261 ? 7.810 9.646 15.268 1.00 69.19 261 GLU A CA 1
ATOM 2153 C C . GLU A 1 261 ? 7.950 10.098 13.810 1.00 69.19 261 GLU A C 1
ATOM 2155 O O . GLU A 1 261 ? 7.527 9.436 12.861 1.00 69.19 261 GLU A O 1
ATOM 2160 N N . LEU A 1 262 ? 8.605 11.241 13.623 1.00 67.81 262 LEU A N 1
ATOM 2161 C CA . LEU A 1 262 ? 8.968 11.758 12.311 1.00 67.81 262 LEU A CA 1
ATOM 2162 C C . LEU A 1 262 ? 10.493 11.856 12.232 1.00 67.81 262 LEU A C 1
ATOM 2164 O O . LEU A 1 262 ? 11.075 12.821 12.727 1.00 67.81 262 LEU A O 1
ATOM 2168 N N . VAL A 1 263 ? 11.144 10.878 11.598 1.00 61.66 263 VAL A N 1
ATOM 2169 C CA . VAL A 1 263 ? 12.592 10.900 11.351 1.00 61.66 263 VAL A CA 1
ATOM 2170 C C . VAL A 1 263 ? 12.853 11.268 9.892 1.00 61.66 263 VAL A C 1
ATOM 2172 O O . VAL A 1 263 ? 12.729 10.475 8.955 1.00 61.66 263 VAL A O 1
ATOM 2175 N N . SER A 1 264 ? 13.241 12.521 9.679 1.00 59.28 264 SER A N 1
ATOM 2176 C CA . SER A 1 264 ? 13.694 12.964 8.362 1.00 59.28 264 SER A CA 1
ATOM 2177 C C . SER A 1 264 ? 15.134 12.503 8.130 1.00 59.28 264 SER A C 1
ATOM 2179 O O . SER A 1 264 ? 16.018 12.800 8.931 1.00 59.28 264 SER A O 1
ATOM 2181 N N . GLY A 1 265 ? 15.379 11.809 7.018 1.00 55.53 265 GLY A N 1
ATOM 2182 C CA . GLY A 1 265 ? 16.726 11.463 6.568 1.00 55.53 265 GLY A CA 1
ATOM 2183 C C . GLY A 1 265 ? 17.239 12.535 5.611 1.00 55.53 265 GLY A C 1
ATOM 2184 O O . GLY A 1 265 ? 16.606 12.805 4.595 1.00 55.53 265 GLY A O 1
ATOM 2185 N N . CYS A 1 266 ? 18.364 13.174 5.922 1.00 48.09 266 CYS A N 1
ATOM 2186 C CA . CYS A 1 266 ? 18.970 14.153 5.021 1.00 48.09 266 CYS A CA 1
ATOM 2187 C C . CYS A 1 266 ? 19.671 13.444 3.855 1.00 48.09 266 CYS A C 1
ATOM 2189 O O . CYS A 1 266 ? 20.456 12.520 4.070 1.00 48.09 266 CYS A O 1
ATOM 2191 N N . LYS A 1 267 ? 19.467 13.929 2.625 1.00 49.22 267 LYS A N 1
ATOM 2192 C CA . LYS A 1 267 ? 20.360 13.604 1.507 1.00 49.22 267 LYS A CA 1
ATOM 2193 C C . LYS A 1 267 ? 21.745 14.154 1.848 1.00 49.22 267 LYS A C 1
ATOM 2195 O O . LYS A 1 267 ? 21.891 15.359 2.056 1.00 49.22 267 LYS A O 1
ATOM 2200 N N . ALA A 1 268 ? 22.756 13.294 1.935 1.00 47.00 268 ALA A N 1
ATOM 2201 C CA . ALA A 1 268 ? 24.129 13.769 2.021 1.00 47.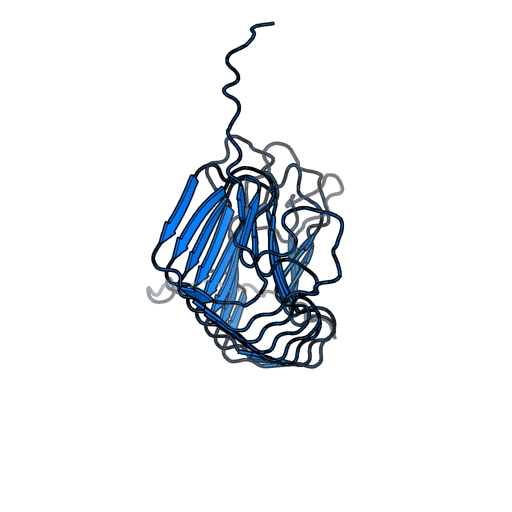00 268 ALA A CA 1
ATOM 2202 C C . ALA A 1 268 ? 24.441 14.515 0.716 1.00 47.00 268 ALA A C 1
ATOM 2204 O O . ALA A 1 268 ? 24.381 13.930 -0.366 1.00 47.00 268 ALA A O 1
ATOM 2205 N N . ASN A 1 269 ? 24.749 15.812 0.800 1.00 41.19 269 ASN A N 1
ATOM 2206 C CA . ASN A 1 269 ? 25.357 16.515 -0.324 1.00 41.19 269 ASN A CA 1
ATOM 2207 C C . ASN A 1 269 ? 26.725 15.872 -0.560 1.00 41.19 269 ASN A C 1
ATOM 2209 O O . ASN A 1 269 ? 27.679 16.158 0.161 1.00 41.19 269 ASN A O 1
ATOM 2213 N N . SER A 1 270 ? 26.837 15.003 -1.562 1.00 47.88 270 SER A N 1
ATOM 2214 C CA . SER A 1 270 ? 28.128 14.525 -2.049 1.00 47.88 270 SER A CA 1
ATOM 2215 C C . SER A 1 270 ? 28.800 15.632 -2.865 1.00 47.88 270 SER A C 1
ATOM 2217 O O . SER A 1 270 ? 28.930 15.560 -4.084 1.00 47.88 270 SER A O 1
ATOM 2219 N N . THR A 1 271 ? 29.217 16.695 -2.189 1.00 49.94 271 THR A N 1
ATOM 2220 C CA . THR A 1 271 ? 30.350 17.505 -2.628 1.00 49.94 271 THR A CA 1
ATOM 2221 C C . THR A 1 271 ? 31.514 17.061 -1.761 1.00 49.94 271 THR A C 1
ATOM 2223 O O . THR A 1 271 ? 31.526 17.474 -0.609 1.00 49.94 271 THR A O 1
ATOM 2226 N N . LEU A 1 272 ? 32.370 16.162 -2.276 1.00 43.19 272 LEU A N 1
ATOM 2227 C CA . LEU A 1 272 ? 33.690 15.670 -1.798 1.00 43.19 272 LEU A CA 1
ATOM 2228 C C . LEU A 1 272 ? 33.820 14.229 -2.365 1.00 43.19 272 LEU A C 1
ATOM 2230 O O . LEU A 1 272 ? 33.092 13.355 -1.916 1.00 43.19 272 LEU A O 1
ATOM 2234 N N . PHE A 1 273 ? 34.611 13.862 -3.378 1.00 37.34 273 PHE A N 1
ATOM 2235 C CA . PHE A 1 273 ? 35.815 14.406 -4.017 1.00 37.34 273 PHE A CA 1
ATOM 2236 C C . PHE A 1 273 ? 35.879 13.934 -5.491 1.00 37.34 273 PHE A C 1
ATOM 2238 O O . PHE A 1 273 ? 35.297 12.893 -5.800 1.00 37.34 273 PHE A O 1
ATOM 22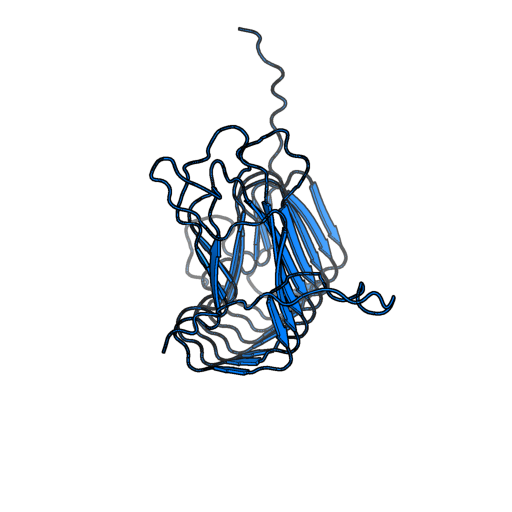45 N N . PRO A 1 274 ? 36.610 14.620 -6.392 1.00 43.16 274 PRO A N 1
ATOM 2246 C CA . PRO A 1 274 ? 37.033 14.008 -7.646 1.00 43.16 274 PRO A CA 1
ATOM 2247 C C . PRO A 1 274 ? 38.104 12.945 -7.351 1.00 43.16 274 PRO A C 1
ATOM 2249 O O . PRO A 1 274 ? 39.047 13.219 -6.604 1.00 43.16 274 PRO A O 1
ATOM 2252 N N . VAL A 1 275 ? 37.964 11.760 -7.946 1.00 41.19 275 VAL A N 1
ATOM 2253 C CA . VAL A 1 275 ? 39.078 10.835 -8.199 1.00 41.19 275 VAL A CA 1
ATOM 2254 C C . VAL A 1 275 ? 39.088 10.541 -9.687 1.00 41.19 275 VAL A C 1
ATOM 2256 O O . VAL A 1 275 ? 37.999 10.213 -10.207 1.00 41.19 275 VAL A O 1
#

InterPro domains:
  IPR011050 Pectin lyase fold/virulence factor [SSF51126] (29-222)
  IPR012334 Pectin lyase fold [G3DSA:2.160.20.10] (24-261)
  IPR053243 Septate junction maturation regulator [PTHR47653] (31-223)

Organism: Parelaphostrongylus tenuis (NCBI:txid148309)

Mean predicted aligned error: 9.91 Å